Protein AF-0000000078661216 (afdb_homodimer)

Foldseek 3Di:
DCPPPVPPPPPPPPPCPDCPPPPPPPPPPVPPPPPPVPVQDDPRVVVVVVVCCVVPVQVLCCVLFQVVLVHDSLLVLVLQCQLVPPWFFLVRSCVVVVHDSVVSVVSQVVCVVVVQKDFDPPCVCVPRRIMHGDPVSNVSSVVRVVSVVVSVCVVCPPPDPVVVVVVVVVVVVVVVVVVVVVD/DDDDPPDPDPPDPPDCPDCPVPPPPPPPPVPPPPPPVPVQDDPRVVVVVVVCCVVPVQVLCCVLFQVVLVHDSLLVLVLQCCLVPPWFALVRSCVVVVHDSVVSVVSQVVCVVVVQKDFDPPCVCVPRRIMHGDPVSNVSSVVRVVSVVVSVCVVCPPPDPVVVVVVVVVVVVVVVVVVVVVD

Solvent-accessible surface area (backbone atoms only — not comparable to full-atom values): 20836 Å² total; per-residue (Å²): 137,82,79,76,78,75,76,80,79,78,80,75,80,76,75,79,81,71,80,78,69,74,73,64,75,71,70,71,66,71,65,63,75,66,75,74,78,68,74,67,55,68,39,33,36,54,43,50,45,48,51,49,49,33,42,53,50,50,55,60,44,32,65,50,41,18,50,83,67,74,37,48,64,68,52,41,52,50,45,51,49,25,65,73,66,38,58,45,26,60,69,55,51,15,62,51,67,70,44,58,59,68,60,44,52,51,50,50,51,53,35,31,75,71,49,30,35,39,76,36,82,68,66,84,47,72,86,53,60,25,30,23,57,27,76,59,23,46,54,51,44,58,58,43,49,64,33,39,32,53,49,22,45,61,38,50,56,90,60,51,70,69,37,52,52,26,34,51,52,48,42,52,51,32,51,55,40,48,68,52,62,81,99,141,87,82,86,74,87,76,82,81,78,81,77,81,74,78,78,78,72,80,78,69,74,74,66,76,73,70,70,65,73,64,64,73,65,76,76,78,69,74,65,57,69,38,34,37,55,44,51,44,48,51,50,50,33,41,53,50,50,55,60,45,31,65,53,41,17,50,83,68,74,37,49,65,68,53,41,53,52,47,51,48,26,66,73,65,37,60,46,27,60,69,54,51,14,64,52,68,70,44,57,57,69,62,44,51,51,51,50,51,53,35,32,74,71,50,29,34,39,77,34,82,70,66,83,48,71,85,52,58,25,30,22,57,27,75,59,24,46,54,52,43,58,58,43,49,65,34,39,32,54,48,21,46,61,39,48,56,89,60,51,70,70,36,52,53,27,33,52,52,47,41,52,52,31,52,56,40,46,69,52,63,79,101

InterPro domains:
  IPR000835 MarR-type HTH domain [PF12802] (70-128)
  IPR000835 MarR-type HTH domain [PS50995] (43-176)
  IPR000835 MarR-type HTH domain [SM00347] (64-164)
  IPR036388 Winged helix-like DNA-binding domain superfamily [G3DSA:1.10.10.10] (27-178)
  IPR036390 Winged helix DNA-binding domain superfamily [SSF46785] (65-177)

Radius of gyration: 37.1 Å; Cα contacts (8 Å, |Δi|>4): 359; chains: 2; bounding box: 42×232×38 Å

Nearest PDB structures (foldseek):
  7kfq-assembly1_A  TM=8.122E-01  e=1.282E-05  Variovorax paradoxus
  6pcp-assembly2_C  TM=7.509E-01  e=1.282E-05  Bordetella pertussis
  1lnw-assembly7_A  TM=7.142E-01  e=3.204E-05  Pseudomonas aeruginosa
  7dvr-assembly1_A-2  TM=5.811E-01  e=7.863E-06  Streptococcus agalactiae NEM316
  7dvt-assembly1_A  TM=5.805E-01  e=9.444E-06  Streptococcus agalactiae NEM316

Organism: Novosphingobium aromaticivorans (strain ATCC 700278 / DSM 12444 / CCUG 56034 / CIP 105152 / NBRC 16084 / F199) (NCBI:txid279238)

Sequence (366 aa):
MQFDHTAPLAHGRERDRRQAMSSAPQTEQTSVPAALDITIEGEVALLVDLLKLGTFIGTPMREGVADPMGLTATDLRIVLALGGEGELAGHELSDIMGLPPMNVSRAIAALTQRGLVEPGLDRSNRRRKPVRLSAEGQRLFAQTIPAMAHVGADLFKGVPQRDREAFRRVAASVLARIGRWGGMQFDHTAPLAHGRERDRRQAMSSAPQTEQTSVPAALDITIEGEVALLVDLLKLGTFIGTPMREGVADPMGLTATDLRIVLALGGEGELAGHELSDIMGLPPMNVSRAIAALTQRGLVEPGLDRSNRRRKPVRLSAEGQRLFAQTIPAMAHVGADLFKGVPQRDREAFRRVAASVLARIGRWGG

pLDDT: mean 80.2, std 24.7, range [25.42, 98.38]

Secondary structure (DSSP, 8-state):
-----------------------------------------THHHHHHHHHHHHHHTHHHHIIIIIGGGT--HHHHHHHHHHHHH--B-HHHHHHHHT--HHHHHHHHHHHHHTTSEEE-S--S-TTT--EEE-HHHHHHHHHHHHHHHHHHHHHTTT--HHHHHHHHHHHHHHHHHHHHHT-/-----------------------------------------THHHHHHHHHHHHHHTHHHHIIIIIGGGT--HHHHHHHHHHHHH--B-HHHHHHHHT--HHHHHHHHHHHHHTTSEEE-S--S-TTT--EEE-HHHHHHHHHHHHHHHHHHHHHTTT--HHHHHHHHHHHHHHHHHHHHHT-

Structure (mmCIF, N/CA/C/O backbone):
data_AF-000000007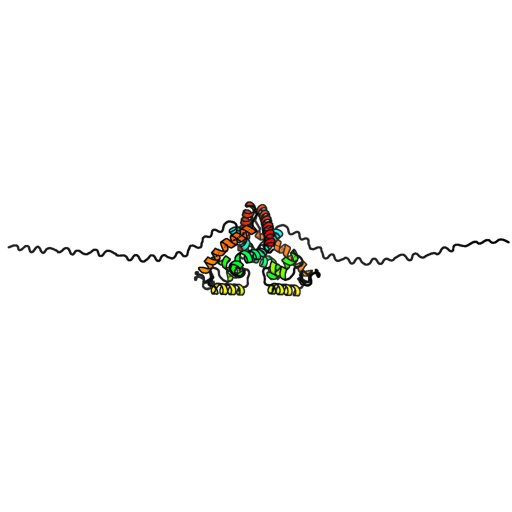8661216-model_v1
#
loop_
_entity.id
_entity.type
_entity.pdbx_description
1 polymer 'Transcriptional regulator, MarR family'
#
loop_
_atom_site.group_PDB
_atom_site.id
_atom_site.type_symbol
_atom_site.label_atom_id
_atom_site.label_alt_id
_atom_site.label_comp_id
_atom_site.label_asym_id
_atom_site.label_entity_id
_atom_site.label_seq_id
_atom_site.pdbx_PDB_ins_code
_atom_site.Cartn_x
_atom_site.Cartn_y
_atom_site.Cartn_z
_atom_site.occupancy
_atom_site.B_iso_or_equiv
_atom_site.auth_seq_id
_atom_site.auth_comp_id
_atom_site.auth_asym_id
_atom_site.auth_atom_id
_atom_site.pdbx_PDB_model_num
ATOM 1 N N . MET A 1 1 ? 8.672 -116.438 -12.656 1 26.45 1 MET A N 1
ATOM 2 C CA . MET A 1 1 ? 8.547 -115.5 -13.766 1 26.45 1 MET A CA 1
ATOM 3 C C . MET A 1 1 ? 8.125 -114.062 -13.273 1 26.45 1 MET A C 1
ATOM 5 O O . MET A 1 1 ? 7.086 -113.938 -12.633 1 26.45 1 MET A O 1
ATOM 9 N N . GLN A 1 2 ? 9.125 -113.25 -12.883 1 28.48 2 GLN A N 1
ATOM 10 C CA . GLN A 1 2 ? 9.414 -112.125 -12.047 1 28.48 2 GLN A CA 1
ATOM 11 C C . GLN A 1 2 ? 8.859 -110.812 -12.672 1 28.48 2 GLN A C 1
ATOM 13 O O . GLN A 1 2 ? 9.445 -110.25 -13.617 1 28.48 2 GLN A O 1
ATOM 18 N N . PHE A 1 3 ? 7.555 -110.875 -13.094 1 28.75 3 PHE A N 1
ATOM 19 C CA . PHE A 1 3 ? 6.961 -109.875 -13.961 1 28.75 3 PHE A CA 1
ATOM 20 C C . PHE A 1 3 ? 7.105 -108.438 -13.344 1 28.75 3 PHE A C 1
ATOM 22 O O . PHE A 1 3 ? 6.594 -108.188 -12.258 1 28.75 3 PHE A O 1
ATOM 29 N N . ASP A 1 4 ? 8.25 -107.75 -13.594 1 27.41 4 ASP A N 1
ATOM 30 C CA . ASP A 1 4 ? 8.859 -106.5 -13.18 1 27.41 4 ASP A CA 1
ATOM 31 C C . ASP A 1 4 ? 8.016 -105.312 -13.648 1 27.41 4 ASP A C 1
ATOM 33 O O . ASP A 1 4 ? 7.953 -105 -14.844 1 27.41 4 ASP A O 1
ATOM 37 N N . HIS A 1 5 ? 6.703 -105.25 -13.305 1 30.94 5 HIS A N 1
ATOM 38 C CA . HIS A 1 5 ? 5.734 -104.25 -13.766 1 30.94 5 HIS A CA 1
ATOM 39 C C . HIS A 1 5 ? 6.223 -102.875 -13.508 1 30.94 5 HIS A C 1
ATOM 41 O O . HIS A 1 5 ? 6.195 -102.375 -12.367 1 30.94 5 HIS A O 1
ATOM 47 N N . THR A 1 6 ? 7.398 -102.375 -14.102 1 29.48 6 THR A N 1
ATOM 48 C CA . THR A 1 6 ? 8.117 -101.125 -13.922 1 29.48 6 THR A CA 1
ATOM 49 C C . THR A 1 6 ? 7.246 -99.938 -14.352 1 29.48 6 THR A C 1
ATOM 51 O O . THR A 1 6 ? 6.934 -99.75 -15.531 1 29.48 6 THR A O 1
ATOM 54 N N . ALA A 1 7 ? 6.066 -99.688 -13.758 1 30.72 7 ALA A N 1
ATOM 55 C CA . ALA A 1 7 ? 5.148 -98.688 -14.305 1 30.72 7 ALA A CA 1
ATOM 56 C C . ALA A 1 7 ? 5.812 -97.312 -14.359 1 30.72 7 ALA A C 1
ATOM 58 O O . ALA A 1 7 ? 6.414 -96.875 -13.383 1 30.72 7 ALA A O 1
ATOM 59 N N . PRO A 1 8 ? 6.176 -96.75 -15.617 1 30.44 8 PRO A N 1
ATOM 60 C CA . PRO A 1 8 ? 6.91 -95.5 -15.867 1 30.44 8 PRO A CA 1
ATOM 61 C C . PRO A 1 8 ? 6.195 -94.25 -15.312 1 30.44 8 PRO A C 1
ATOM 63 O O . PRO A 1 8 ? 4.965 -94.188 -15.328 1 30.44 8 PRO A O 1
ATOM 66 N N . LEU A 1 9 ? 6.57 -93.688 -14.148 1 27.62 9 LEU A N 1
ATOM 67 C CA . LEU A 1 9 ? 6.07 -92.5 -13.43 1 27.62 9 LEU A CA 1
ATOM 68 C C . LEU A 1 9 ? 6.059 -91.312 -14.328 1 27.62 9 LEU A C 1
ATOM 70 O O . LEU A 1 9 ? 7.086 -90.938 -14.914 1 27.62 9 LEU A O 1
ATOM 74 N N . ALA A 1 10 ? 5.043 -91.125 -15.188 1 26.92 10 ALA A N 1
ATOM 75 C CA . ALA A 1 10 ? 4.789 -90 -16.094 1 26.92 10 ALA A CA 1
ATOM 76 C C . ALA A 1 10 ? 4.992 -88.625 -15.383 1 26.92 10 ALA A C 1
ATOM 78 O O . ALA A 1 10 ? 4.426 -88.438 -14.312 1 26.92 10 ALA A O 1
ATOM 79 N N . HIS A 1 11 ? 6.203 -88.062 -15.438 1 31.06 11 HIS A N 1
ATOM 80 C CA . HIS A 1 11 ? 6.691 -86.75 -14.992 1 31.06 11 HIS A CA 1
ATOM 81 C C . HIS A 1 11 ? 5.793 -85.625 -15.492 1 31.06 11 HIS A C 1
ATOM 83 O O . HIS A 1 11 ? 5.586 -85.5 -16.703 1 31.06 11 HIS A O 1
ATOM 89 N N . GLY A 1 12 ? 4.578 -85.438 -14.859 1 25.81 12 GLY A N 1
ATOM 90 C CA . GLY A 1 12 ? 3.613 -84.375 -15.117 1 25.81 12 GLY A CA 1
ATOM 91 C C . GLY A 1 12 ? 4.254 -83 -15.273 1 25.81 12 GLY A C 1
ATOM 92 O O . GLY A 1 12 ? 5.133 -82.625 -14.492 1 25.81 12 GLY A O 1
ATOM 93 N N . ARG A 1 13 ? 4.547 -82.5 -16.531 1 28.88 13 ARG A N 1
ATOM 94 C CA . ARG A 1 13 ? 5.023 -81.188 -17 1 28.88 13 ARG A CA 1
ATOM 95 C C . ARG A 1 13 ? 4.223 -80.062 -16.375 1 28.88 13 ARG A C 1
ATOM 97 O O . ARG A 1 13 ? 3.041 -79.875 -16.688 1 28.88 13 ARG A O 1
ATOM 104 N N . GLU A 1 14 ? 4.258 -79.938 -15.016 1 32.69 14 GLU A N 1
ATOM 105 C CA . GLU A 1 14 ? 3.637 -78.75 -14.406 1 32.69 14 GLU A CA 1
ATOM 106 C C . GLU A 1 14 ? 4.047 -77.438 -15.125 1 32.69 14 GLU A C 1
ATOM 108 O O . GLU A 1 14 ? 5.238 -77.125 -15.219 1 32.69 14 GLU A O 1
ATOM 113 N N . ARG A 1 15 ? 3.354 -77.125 -16.234 1 27.81 15 ARG A N 1
ATOM 114 C CA . ARG A 1 15 ? 3.486 -75.875 -16.969 1 27.81 15 ARG A CA 1
ATOM 115 C C . ARG A 1 15 ? 3.551 -74.688 -16.016 1 27.81 15 ARG A C 1
ATOM 117 O O . ARG A 1 15 ? 2.803 -74.625 -15.039 1 27.81 15 ARG A O 1
ATOM 124 N N . ASP A 1 16 ? 4.711 -73.938 -15.859 1 30.42 16 ASP A N 1
ATOM 125 C CA . ASP A 1 16 ? 5.137 -72.688 -15.258 1 30.42 16 ASP A CA 1
ATOM 126 C C . ASP A 1 16 ? 4.195 -71.562 -15.641 1 30.42 16 ASP A C 1
ATOM 128 O O . ASP A 1 16 ? 4.254 -71.062 -16.766 1 30.42 16 ASP A O 1
ATOM 132 N N . ARG A 1 17 ? 2.85 -71.688 -15.492 1 34.09 17 ARG A N 1
ATOM 133 C CA . ARG A 1 17 ? 2.076 -70.5 -15.773 1 34.09 17 ARG A CA 1
ATOM 134 C C . ARG A 1 17 ? 2.625 -69.25 -15 1 34.09 17 ARG A C 1
ATOM 136 O O . ARG A 1 17 ? 2.398 -69.125 -13.797 1 34.09 17 ARG A O 1
ATOM 143 N N . ARG A 1 18 ? 3.916 -68.938 -15.078 1 32.66 18 ARG A N 1
ATOM 144 C CA . ARG A 1 18 ? 4.488 -67.75 -14.43 1 32.66 18 ARG A CA 1
ATOM 145 C C . ARG A 1 18 ? 3.523 -66.562 -14.484 1 32.66 18 ARG A C 1
ATOM 147 O O . ARG A 1 18 ? 2.656 -66.5 -15.352 1 32.66 18 ARG A O 1
ATOM 154 N N . GLN A 1 19 ? 3.654 -65.562 -13.484 1 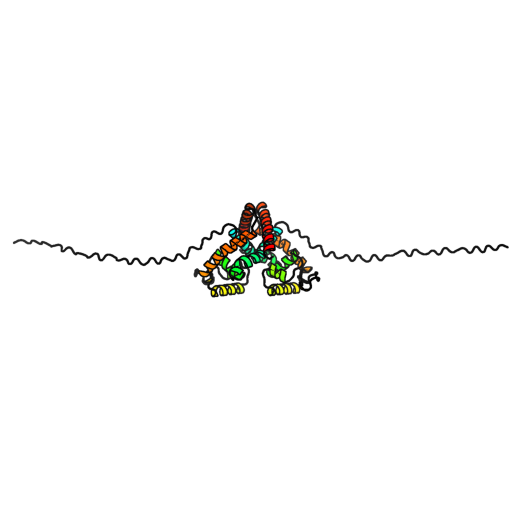33.62 19 GLN A N 1
ATOM 155 C CA . GLN A 1 19 ? 3.176 -64.375 -12.82 1 33.62 19 GLN A CA 1
ATOM 156 C C . GLN A 1 19 ? 2.98 -63.25 -13.828 1 33.62 19 GLN A C 1
ATOM 158 O O . GLN A 1 19 ? 3.949 -62.625 -14.266 1 33.62 19 GLN A O 1
ATOM 163 N N . ALA A 1 20 ? 2.199 -63.375 -14.891 1 41.78 20 ALA A N 1
ATOM 164 C CA . ALA A 1 20 ? 1.897 -62.125 -15.57 1 41.78 20 ALA A CA 1
ATOM 165 C C . ALA A 1 20 ? 1.422 -61.062 -14.57 1 41.78 20 ALA A C 1
ATOM 167 O O . ALA A 1 20 ? 0.275 -61.094 -14.125 1 41.78 20 ALA A O 1
ATOM 168 N N . MET A 1 21 ? 2.229 -60.781 -13.477 1 38.41 21 MET A N 1
ATOM 169 C CA . MET A 1 21 ? 1.913 -59.625 -12.633 1 38.41 21 MET A CA 1
ATOM 170 C C . MET A 1 21 ? 1.49 -58.438 -13.477 1 38.41 21 MET A C 1
ATOM 172 O O . MET A 1 21 ? 2.193 -58.062 -14.414 1 38.41 21 MET A O 1
ATOM 176 N N . SER A 1 22 ? 0.182 -58.312 -13.805 1 41.25 22 SER A N 1
ATOM 177 C CA . SER A 1 22 ? -0.447 -57.094 -14.336 1 41.25 22 SER A CA 1
ATOM 178 C C . SER A 1 22 ? 0.239 -55.844 -13.812 1 41.25 22 SER A C 1
ATOM 180 O O . SER A 1 22 ? 0.359 -55.656 -12.602 1 41.25 22 SER A O 1
ATOM 182 N N . SER A 1 23 ? 1.37 -55.406 -14.438 1 45.53 23 SER A N 1
ATOM 183 C CA . SER A 1 23 ? 1.867 -54.062 -14.148 1 45.53 23 SER A CA 1
ATOM 184 C C . SER A 1 23 ? 0.722 -53.062 -14.023 1 45.53 23 SER A C 1
ATOM 186 O O . SER A 1 23 ? -0.023 -52.844 -14.984 1 45.53 23 SER A O 1
ATOM 188 N N . ALA A 1 24 ? 0.015 -53 -12.914 1 48.22 24 ALA A N 1
ATOM 189 C CA . ALA A 1 24 ? -0.916 -51.906 -12.672 1 48.22 24 ALA A CA 1
ATOM 190 C C . ALA A 1 24 ? -0.425 -50.625 -13.32 1 48.22 24 ALA A C 1
ATOM 192 O O . ALA A 1 24 ? 0.768 -50.312 -13.273 1 48.22 24 ALA A O 1
ATOM 193 N N . PRO A 1 25 ? -1.081 -50.25 -14.43 1 43.28 25 PRO A N 1
ATOM 194 C CA . PRO A 1 25 ? -0.634 -48.938 -14.961 1 43.28 25 PRO A CA 1
ATOM 195 C C . PRO A 1 25 ? -0.256 -47.969 -13.859 1 43.28 25 PRO A C 1
ATOM 197 O O . PRO A 1 25 ? -0.912 -47.906 -12.82 1 43.28 25 PRO A O 1
ATOM 200 N N . GLN A 1 26 ? 1.095 -47.812 -13.562 1 43.16 26 GLN A N 1
ATOM 201 C CA . GLN A 1 26 ? 1.528 -46.688 -12.75 1 43.16 26 GLN A CA 1
ATOM 202 C C . GLN A 1 26 ? 0.66 -45.469 -13.008 1 43.16 26 GLN A C 1
ATOM 204 O O . GLN A 1 26 ? 0.557 -45 -14.141 1 43.16 26 GLN A O 1
ATOM 209 N N . THR A 1 27 ? -0.525 -45.375 -12.453 1 42.75 27 THR A N 1
ATOM 210 C CA . THR A 1 27 ? -1.203 -44.062 -12.477 1 42.75 27 THR A CA 1
ATOM 211 C C . THR A 1 27 ? -0.191 -42.938 -12.547 1 42.75 27 THR A C 1
ATOM 213 O O . THR A 1 27 ? 0.62 -42.75 -11.633 1 42.75 27 THR A O 1
ATOM 216 N N . GLU A 1 28 ? 0.395 -42.656 -13.758 1 38.31 28 GLU A N 1
ATOM 217 C CA . GLU A 1 28 ? 1.084 -41.375 -13.914 1 38.31 28 GLU A CA 1
ATOM 218 C C . GLU A 1 28 ? 0.497 -40.344 -12.984 1 38.31 28 GLU A C 1
ATOM 220 O O . GLU A 1 28 ? -0.648 -39.906 -13.156 1 38.31 28 GLU A O 1
ATOM 225 N N . GLN A 1 29 ? 0.637 -40.531 -11.656 1 39.28 29 GLN A N 1
ATOM 226 C CA . GLN A 1 29 ? 0.345 -39.344 -10.836 1 39.28 29 GLN A CA 1
ATOM 227 C C . GLN A 1 29 ? 0.595 -38.062 -11.625 1 39.28 29 GLN A C 1
ATOM 229 O O . GLN A 1 29 ? 1.726 -37.781 -12.023 1 39.28 29 GLN A O 1
ATOM 234 N N . THR A 1 30 ? -0.206 -37.75 -12.633 1 37.53 30 THR A N 1
ATOM 235 C CA . THR A 1 30 ? -0.128 -36.406 -13.172 1 37.53 30 THR A CA 1
ATOM 236 C C . THR A 1 30 ? 0.482 -35.438 -12.156 1 37.53 30 THR A C 1
ATOM 238 O O . THR A 1 30 ? -0.118 -35.188 -11.109 1 37.53 30 THR A O 1
ATOM 241 N N . SER A 1 31 ? 1.843 -35.656 -11.836 1 37.44 31 SER A N 1
ATOM 242 C CA . SER A 1 31 ? 2.553 -34.625 -11.062 1 37.44 31 SER A CA 1
ATOM 243 C C . SER A 1 31 ? 1.912 -33.25 -11.227 1 37.44 31 SER A C 1
ATOM 245 O O . SER A 1 31 ? 1.745 -32.781 -12.352 1 37.44 31 SER A O 1
ATOM 247 N N . VAL A 1 32 ? 0.807 -33.062 -10.609 1 40.84 32 VAL A N 1
ATOM 248 C CA . VAL A 1 32 ? 0.473 -31.641 -10.586 1 40.84 32 VAL A CA 1
ATOM 249 C C . VAL A 1 32 ? 1.724 -30.812 -10.867 1 40.84 32 VAL A C 1
ATOM 251 O O . VAL A 1 32 ? 2.781 -31.047 -10.281 1 40.84 32 VAL A O 1
ATOM 254 N N . PRO A 1 33 ? 1.943 -30.406 -12.109 1 38.38 33 PRO A N 1
ATOM 255 C CA . PRO A 1 33 ? 3.158 -29.625 -12.305 1 38.38 33 PRO A CA 1
ATOM 256 C C . PRO A 1 33 ? 3.645 -28.969 -11.008 1 38.38 33 PRO A C 1
ATOM 258 O O . PRO A 1 33 ? 2.83 -28.531 -10.188 1 38.38 33 PRO A O 1
ATOM 261 N N . ALA A 1 34 ? 4.676 -29.359 -10.375 1 37.06 34 ALA A N 1
ATOM 262 C CA . ALA A 1 34 ? 5.426 -28.719 -9.297 1 37.06 34 ALA A CA 1
ATOM 263 C C . ALA A 1 34 ? 5.051 -27.25 -9.172 1 37.06 34 ALA A C 1
ATOM 265 O O . ALA A 1 34 ? 4.664 -26.609 -10.156 1 37.06 34 ALA A O 1
ATOM 266 N N . ALA A 1 35 ? 4.461 -26.766 -8.164 1 41.09 35 ALA A N 1
ATOM 267 C CA . ALA A 1 35 ? 4.461 -25.328 -7.879 1 41.09 35 ALA A CA 1
ATOM 268 C C . ALA A 1 35 ? 5.566 -24.609 -8.648 1 41.09 35 ALA A C 1
ATOM 270 O O . ALA A 1 35 ? 6.73 -25.031 -8.609 1 41.09 35 ALA A O 1
ATOM 271 N N . LEU A 1 36 ? 5.41 -24.281 -9.922 1 42.34 36 LEU A N 1
ATOM 272 C CA . LEU A 1 36 ? 6.418 -23.531 -10.664 1 42.34 36 LEU A CA 1
ATOM 273 C C . LEU A 1 36 ? 7.355 -22.797 -9.711 1 42.34 36 LEU A C 1
ATOM 275 O O . LEU A 1 36 ? 6.902 -22 -8.883 1 42.34 36 LEU A O 1
ATOM 279 N N . ASP A 1 37 ? 8.18 -23.453 -8.922 1 47.28 37 ASP A N 1
ATOM 280 C CA . ASP A 1 37 ? 9.305 -22.828 -8.219 1 47.28 37 ASP A CA 1
ATOM 281 C C . ASP A 1 37 ? 9.758 -21.562 -8.938 1 47.28 37 ASP A C 1
ATOM 283 O O . ASP A 1 37 ? 10.758 -21.562 -9.656 1 47.28 37 ASP A O 1
ATOM 287 N N . ILE A 1 38 ? 8.781 -20.766 -9.445 1 50.56 38 ILE A N 1
ATOM 288 C CA . ILE A 1 38 ? 9.141 -19.516 -10.094 1 50.56 38 ILE A CA 1
ATOM 289 C C . ILE A 1 38 ? 10.086 -18.719 -9.195 1 50.56 38 ILE A C 1
ATOM 291 O O . ILE A 1 38 ? 9.703 -18.328 -8.094 1 50.56 38 ILE A O 1
ATOM 295 N N . THR A 1 39 ? 11.336 -19.156 -9.188 1 57.78 39 THR A N 1
ATOM 296 C CA . THR A 1 39 ? 12.328 -18.297 -8.555 1 57.78 39 THR A CA 1
ATOM 297 C C . THR A 1 39 ? 12.148 -16.844 -9 1 57.78 39 THR A C 1
ATOM 299 O O . THR A 1 39 ? 12.32 -16.531 -10.18 1 57.78 39 THR A O 1
ATOM 302 N N . ILE A 1 40 ? 11.461 -16.094 -8.242 1 65.88 40 ILE A N 1
ATOM 303 C CA . ILE A 1 40 ? 11.25 -14.672 -8.484 1 65.88 40 ILE A CA 1
ATOM 304 C C . ILE A 1 40 ? 12.555 -13.906 -8.242 1 65.88 40 ILE A C 1
ATOM 306 O O . ILE A 1 40 ? 13.047 -13.859 -7.117 1 65.88 40 ILE A O 1
ATOM 310 N N . GLU A 1 41 ? 13.258 -13.695 -9.359 1 75 41 GLU A N 1
ATOM 311 C CA . GLU A 1 41 ? 14.508 -12.938 -9.242 1 75 41 GLU A CA 1
ATOM 312 C C . GLU A 1 41 ? 14.43 -11.625 -10.023 1 75 41 GLU A C 1
ATOM 314 O O . GLU A 1 41 ? 13.453 -11.375 -10.727 1 75 41 GLU A O 1
ATOM 319 N N . GLY A 1 42 ? 15.297 -10.773 -9.766 1 86.31 42 GLY A N 1
ATOM 320 C CA . GLY A 1 42 ? 15.438 -9.547 -10.539 1 86.31 42 GLY A CA 1
ATOM 321 C C . GLY A 1 42 ? 14.352 -8.531 -10.234 1 86.31 42 GLY A C 1
ATOM 322 O O . GLY A 1 42 ? 14.078 -8.234 -9.07 1 86.31 42 GLY A O 1
ATOM 323 N N . GLU A 1 43 ? 13.805 -8.023 -11.188 1 90.56 43 GLU A N 1
ATOM 324 C CA . GLU A 1 43 ? 12.844 -6.93 -11.109 1 90.56 43 GLU A CA 1
ATOM 325 C C . GLU A 1 43 ? 11.547 -7.379 -10.43 1 90.56 43 GLU A C 1
ATOM 327 O O . GLU A 1 43 ? 10.906 -6.602 -9.719 1 90.56 43 GLU A O 1
ATOM 332 N N . VAL A 1 44 ? 11.273 -8.672 -10.656 1 94 44 VAL A N 1
ATOM 333 C CA . VAL A 1 44 ? 10.039 -9.18 -10.062 1 94 44 VAL A CA 1
ATOM 334 C C . VAL A 1 44 ? 10.188 -9.25 -8.539 1 94 44 VAL A C 1
ATOM 336 O O . VAL A 1 44 ? 9.266 -8.891 -7.805 1 94 44 VAL A O 1
ATOM 339 N N . ALA A 1 45 ? 11.391 -9.711 -8.094 1 94.69 45 ALA A N 1
ATOM 340 C CA . ALA A 1 45 ? 11.625 -9.789 -6.652 1 94.69 45 ALA A CA 1
ATOM 341 C C . ALA A 1 45 ? 11.523 -8.414 -6 1 94.69 45 ALA A C 1
ATOM 343 O O . ALA A 1 45 ? 10.977 -8.281 -4.906 1 94.69 45 ALA A O 1
ATOM 344 N N . LEU A 1 46 ? 12.07 -7.383 -6.648 1 96.69 46 LEU A N 1
ATOM 345 C CA . LEU A 1 46 ? 12 -6.016 -6.148 1 96.69 46 LEU A CA 1
ATOM 346 C C . LEU A 1 46 ? 10.555 -5.543 -6.043 1 96.69 46 LEU A C 1
ATOM 348 O O . LEU A 1 46 ? 10.172 -4.934 -5.043 1 96.69 46 LEU A O 1
ATOM 352 N N . LEU A 1 47 ? 9.781 -5.84 -7.051 1 97 47 LEU A N 1
ATOM 353 C CA . LEU A 1 47 ? 8.383 -5.418 -7.086 1 97 47 LEU A CA 1
ATOM 354 C C . LEU A 1 47 ? 7.57 -6.156 -6.027 1 97 47 LEU A C 1
ATOM 356 O O . LEU A 1 47 ? 6.707 -5.559 -5.375 1 97 47 LEU A O 1
ATOM 360 N N . VAL A 1 48 ? 7.852 -7.438 -5.809 1 94.56 48 VAL A N 1
ATOM 361 C CA . VAL A 1 48 ? 7.172 -8.219 -4.781 1 94.56 48 VAL A CA 1
ATOM 362 C C . VAL A 1 48 ? 7.469 -7.641 -3.402 1 94.56 48 VAL A C 1
ATOM 364 O O . VAL A 1 48 ? 6.566 -7.496 -2.576 1 94.56 48 VAL A O 1
ATOM 367 N N . ASP A 1 49 ? 8.742 -7.285 -3.156 1 95.69 49 ASP A N 1
ATOM 368 C CA . ASP A 1 49 ? 9.102 -6.652 -1.89 1 95.69 49 ASP A CA 1
ATOM 369 C C . ASP A 1 49 ? 8.32 -5.355 -1.683 1 95.69 49 ASP A C 1
ATOM 371 O O . ASP A 1 49 ? 7.797 -5.105 -0.593 1 95.69 49 ASP A O 1
ATOM 375 N N . LEU A 1 50 ? 8.227 -4.566 -2.709 1 97.25 50 LEU A N 1
ATOM 376 C CA . LEU A 1 50 ? 7.508 -3.299 -2.648 1 97.25 50 LEU A CA 1
ATOM 377 C C . LEU A 1 50 ? 6.031 -3.529 -2.357 1 97.25 50 LEU A C 1
ATOM 379 O O . LEU A 1 50 ? 5.449 -2.859 -1.498 1 97.25 50 LEU A O 1
ATOM 383 N N . LEU A 1 51 ? 5.418 -4.484 -3.016 1 95.12 51 LEU A N 1
ATOM 384 C CA . LEU A 1 51 ? 4.004 -4.797 -2.822 1 95.12 51 LEU A CA 1
ATOM 385 C C . LEU A 1 51 ? 3.744 -5.277 -1.398 1 95.12 51 LEU A C 1
ATOM 387 O O . LEU A 1 51 ? 2.76 -4.879 -0.773 1 95.12 51 LEU A O 1
ATOM 391 N N . LYS A 1 52 ? 4.629 -6.168 -0.906 1 93.56 52 LYS A N 1
ATOM 392 C CA . LYS A 1 52 ? 4.484 -6.652 0.463 1 93.56 52 LYS A CA 1
ATOM 393 C C . LYS A 1 52 ? 4.594 -5.508 1.467 1 93.56 52 LYS A C 1
ATOM 395 O O . LYS A 1 52 ? 3.797 -5.418 2.402 1 93.56 52 LYS A O 1
ATOM 400 N N . LEU A 1 53 ? 5.586 -4.637 1.252 1 95.81 53 LEU A N 1
ATOM 401 C CA . LEU A 1 53 ? 5.734 -3.479 2.125 1 95.81 53 LEU A CA 1
ATOM 402 C C . LEU A 1 53 ? 4.473 -2.627 2.121 1 95.81 53 LEU A C 1
ATOM 404 O O . LEU A 1 53 ? 3.951 -2.271 3.184 1 95.81 53 LEU A O 1
ATOM 408 N N . GLY A 1 54 ? 3.971 -2.336 0.91 1 94.31 54 GLY A N 1
ATOM 409 C CA . GLY A 1 54 ? 2.766 -1.532 0.773 1 94.31 54 GLY A CA 1
ATOM 410 C C . GLY A 1 54 ? 1.549 -2.168 1.418 1 94.31 54 GLY A C 1
ATOM 411 O O . GLY A 1 54 ? 0.725 -1.476 2.018 1 94.31 54 GLY A O 1
ATOM 412 N N . THR A 1 55 ? 1.455 -3.455 1.317 1 90.81 55 THR A N 1
ATOM 413 C CA . THR A 1 55 ? 0.322 -4.211 1.841 1 90.81 55 THR A CA 1
ATOM 414 C C . THR A 1 55 ? 0.38 -4.285 3.363 1 90.81 55 THR A C 1
ATOM 416 O O . THR A 1 55 ? -0.591 -3.949 4.043 1 90.81 55 THR A O 1
ATOM 419 N N . PHE A 1 56 ? 1.512 -4.566 3.918 1 91.81 56 PHE A N 1
ATOM 420 C CA . PHE A 1 56 ? 1.587 -4.941 5.324 1 91.81 56 PHE A CA 1
ATOM 421 C C . PHE A 1 56 ? 1.827 -3.719 6.199 1 91.81 56 PHE A C 1
ATOM 423 O O . PHE A 1 56 ? 1.641 -3.773 7.418 1 91.81 56 PHE A O 1
ATOM 430 N N . ILE A 1 57 ? 2.225 -2.574 5.609 1 94.81 57 ILE A N 1
ATOM 431 C CA . ILE A 1 57 ? 2.422 -1.356 6.387 1 94.81 57 ILE A CA 1
ATOM 432 C C . ILE A 1 57 ? 1.091 -0.908 6.988 1 94.81 57 ILE A C 1
ATOM 434 O O . ILE A 1 57 ? 1.064 -0.131 7.945 1 94.81 57 ILE A O 1
ATOM 438 N N . GLY A 1 58 ? -0.029 -1.408 6.465 1 92.56 58 GLY A N 1
ATOM 439 C CA . GLY A 1 58 ? -1.357 -1.015 6.906 1 92.56 58 GLY A CA 1
ATOM 440 C C . GLY A 1 58 ? -1.601 -1.284 8.383 1 92.56 58 GLY A C 1
ATOM 441 O O . GLY A 1 58 ? -2.174 -0.45 9.078 1 92.56 58 GLY A O 1
ATOM 442 N N . THR A 1 59 ? -1.112 -2.402 8.859 1 91.62 59 THR A N 1
ATOM 443 C CA . THR A 1 59 ? -1.395 -2.82 10.227 1 91.62 59 THR A CA 1
ATOM 444 C C . THR A 1 59 ? -0.664 -1.928 11.227 1 91.62 59 THR A C 1
ATOM 446 O O . THR A 1 59 ? -1.287 -1.338 12.117 1 91.62 59 THR A O 1
ATOM 449 N N . PRO A 1 60 ? 0.693 -1.755 11.102 1 94.81 60 PRO A N 1
ATOM 450 C CA . PRO A 1 60 ? 1.348 -0.854 12.055 1 94.81 60 PRO A CA 1
ATOM 451 C C . PRO A 1 60 ? 0.805 0.571 11.984 1 94.81 60 PRO A C 1
ATOM 453 O O . PRO A 1 60 ? 0.767 1.27 13 1 94.81 60 PRO A O 1
ATOM 456 N N . MET A 1 61 ? 0.357 1.014 10.812 1 95.62 61 MET A N 1
ATOM 457 C CA . MET A 1 61 ? -0.188 2.363 10.695 1 95.62 61 MET A CA 1
ATOM 458 C C . MET A 1 61 ? -1.547 2.461 11.383 1 95.62 61 MET A C 1
ATOM 460 O O . MET A 1 61 ? -1.852 3.465 12.031 1 95.62 61 MET A O 1
ATOM 464 N N . ARG A 1 62 ? -2.344 1.498 11.195 1 93.94 62 ARG A N 1
ATOM 465 C CA . ARG A 1 62 ? -3.646 1.474 11.852 1 93.94 62 ARG A CA 1
ATOM 466 C C . ARG A 1 62 ? -3.49 1.434 13.375 1 93.94 62 ARG A C 1
ATOM 468 O O . ARG A 1 62 ? -4.047 2.273 14.078 1 93.94 62 ARG A O 1
ATOM 475 N N . GLU A 1 63 ? -2.713 0.54 13.875 1 93.88 63 GLU A N 1
ATOM 476 C CA . GLU A 1 63 ? -2.582 0.306 15.312 1 93.88 63 GLU A CA 1
ATOM 477 C C . GLU A 1 63 ? -1.755 1.403 15.977 1 93.88 63 GLU A C 1
ATOM 479 O O . GLU A 1 63 ? -2.068 1.837 17.094 1 93.88 63 GLU A O 1
ATOM 484 N N . GLY A 1 64 ? -0.716 1.848 15.281 1 96.25 64 GLY A N 1
ATOM 485 C CA . GLY A 1 64 ? 0.235 2.756 15.898 1 96.25 64 GLY A CA 1
ATOM 486 C C . GLY A 1 64 ? -0.118 4.219 15.703 1 96.25 64 GLY A C 1
ATOM 487 O O . GLY A 1 64 ? 0.374 5.086 16.422 1 96.25 64 GLY A O 1
ATOM 488 N N . VAL A 1 65 ? -0.996 4.508 14.711 1 97.12 65 VAL A N 1
ATOM 489 C CA . VAL A 1 65 ? -1.25 5.91 14.406 1 97.12 65 VAL A CA 1
ATOM 490 C C . VAL A 1 65 ? -2.756 6.172 14.383 1 97.12 65 VAL A C 1
ATOM 492 O O . VAL A 1 65 ? -3.258 7.016 15.125 1 97.12 65 VAL A O 1
ATOM 495 N N . ALA A 1 66 ? -3.498 5.422 13.656 1 96.75 66 ALA A N 1
ATOM 496 C CA . ALA A 1 66 ? -4.918 5.695 13.453 1 96.75 66 ALA A CA 1
ATOM 497 C C . ALA A 1 66 ? -5.719 5.418 14.727 1 96.75 66 ALA A C 1
ATOM 499 O O . ALA A 1 66 ? -6.461 6.281 15.203 1 96.75 66 ALA A O 1
ATOM 500 N N . ASP A 1 67 ? -5.504 4.266 15.289 1 95.94 67 ASP A N 1
ATOM 501 C CA . ASP A 1 67 ? -6.312 3.814 16.422 1 95.94 67 ASP A CA 1
ATOM 502 C C . ASP A 1 67 ? -6.172 4.762 17.609 1 95.94 67 ASP A C 1
ATOM 504 O O . ASP A 1 67 ? -7.176 5.215 18.172 1 95.94 67 ASP A O 1
ATOM 508 N N . PRO A 1 68 ? -4.98 5.125 17.969 1 96.12 68 PRO A N 1
ATOM 509 C CA . PRO A 1 68 ? -4.848 6.023 19.125 1 96.12 68 PRO A CA 1
ATOM 510 C C . PRO A 1 68 ? -5.531 7.371 18.891 1 96.12 68 PRO A C 1
ATOM 512 O O . PRO A 1 68 ? -5.848 8.07 19.859 1 96.12 68 PRO A O 1
ATOM 515 N N . MET A 1 69 ? -5.805 7.738 17.641 1 95.62 69 MET A N 1
ATOM 516 C CA . MET A 1 69 ? -6.367 9.047 17.312 1 95.62 69 MET A CA 1
ATOM 517 C C . MET A 1 69 ? -7.852 8.93 16.984 1 95.62 69 MET A C 1
ATOM 519 O O . MET A 1 69 ? -8.484 9.914 16.594 1 95.62 69 MET A O 1
ATOM 523 N N . GLY A 1 70 ? -8.344 7.754 17.016 1 95 70 GLY A N 1
ATOM 524 C CA . GLY A 1 70 ? -9.758 7.539 16.719 1 95 70 GLY A CA 1
ATOM 525 C C . GLY A 1 70 ? -10.086 7.703 15.25 1 95 70 GLY A C 1
ATOM 526 O O . GLY A 1 70 ? -11.188 8.133 14.898 1 95 70 GLY A O 1
ATOM 527 N N . LEU A 1 71 ? -9.18 7.457 14.406 1 96.12 71 LEU A N 1
ATOM 528 C CA . LEU A 1 71 ? -9.367 7.555 12.961 1 96.12 71 LEU A CA 1
ATOM 529 C C . LEU A 1 71 ? -9.516 6.168 12.336 1 96.12 71 LEU A C 1
ATOM 531 O O . LEU A 1 71 ? -8.883 5.211 12.789 1 96.12 71 LEU A O 1
ATOM 535 N N . THR A 1 72 ? -10.289 6.09 11.328 1 93 72 THR A N 1
ATOM 536 C CA . THR A 1 72 ? -10.203 4.922 10.461 1 93 72 THR A CA 1
ATOM 537 C C . THR A 1 72 ? -8.938 4.969 9.609 1 93 72 THR A C 1
ATOM 539 O O . THR A 1 72 ? -8.297 6.02 9.5 1 93 72 THR A O 1
ATOM 542 N N . ALA A 1 73 ? -8.609 3.85 9 1 91.94 73 ALA A N 1
ATOM 543 C CA . ALA A 1 73 ? -7.465 3.812 8.094 1 91.94 73 ALA A CA 1
ATOM 544 C C . ALA A 1 73 ? -7.652 4.793 6.938 1 91.94 73 ALA A C 1
ATOM 546 O O . ALA A 1 73 ? -6.707 5.48 6.543 1 91.94 73 ALA A O 1
ATOM 547 N N . THR A 1 74 ? -8.859 4.855 6.387 1 92.75 74 THR A N 1
ATOM 548 C CA . THR A 1 74 ? -9.148 5.773 5.289 1 92.75 74 THR A CA 1
ATOM 549 C C . THR A 1 74 ? -9.039 7.223 5.75 1 92.75 74 THR A C 1
ATOM 551 O O . THR A 1 74 ? -8.438 8.055 5.062 1 92.75 74 THR A O 1
ATOM 554 N N . ASP A 1 75 ? -9.531 7.516 6.934 1 95.5 75 ASP A N 1
ATOM 555 C CA . ASP A 1 75 ? -9.43 8.867 7.48 1 95.5 75 ASP A CA 1
ATOM 556 C C . ASP A 1 75 ? -7.969 9.281 7.645 1 95.5 75 ASP A C 1
ATOM 558 O O . ASP A 1 75 ? -7.602 10.406 7.301 1 95.5 75 ASP A O 1
ATOM 562 N N . LEU A 1 76 ? -7.219 8.398 8.148 1 96.62 76 LEU A N 1
ATOM 563 C CA . LEU A 1 76 ? -5.805 8.688 8.352 1 96.62 76 LEU A CA 1
ATOM 564 C C . LEU A 1 76 ? -5.121 9.008 7.031 1 96.62 76 LEU A C 1
ATOM 566 O O . LEU A 1 76 ? -4.348 9.961 6.938 1 96.62 76 LEU A O 1
ATOM 570 N N . ARG A 1 77 ? -5.379 8.211 6.023 1 95.38 77 ARG A N 1
ATOM 571 C CA . ARG A 1 77 ? -4.773 8.43 4.715 1 95.38 77 ARG A CA 1
ATOM 572 C C . ARG A 1 77 ? -5.156 9.805 4.164 1 95.38 77 ARG A C 1
ATOM 574 O O . ARG A 1 77 ? -4.324 10.5 3.576 1 95.38 77 ARG A O 1
ATOM 581 N N . ILE A 1 78 ? -6.398 10.219 4.336 1 96.56 78 ILE A N 1
ATOM 582 C CA . ILE A 1 78 ? -6.855 11.516 3.857 1 96.56 78 ILE A CA 1
ATOM 583 C C . ILE A 1 78 ? -6.156 12.625 4.637 1 96.56 78 ILE A C 1
ATOM 585 O O . ILE A 1 78 ? -5.68 13.602 4.051 1 96.56 78 ILE A O 1
ATOM 589 N N . VAL A 1 79 ? -6.062 12.484 5.934 1 97.19 79 VAL A N 1
ATOM 590 C CA . VAL A 1 79 ? -5.414 13.477 6.789 1 97.19 79 VAL A CA 1
ATOM 591 C C . VAL A 1 79 ? -3.947 13.617 6.395 1 97.19 79 VAL A C 1
ATOM 593 O O . VAL A 1 79 ? -3.438 14.734 6.266 1 97.19 79 VAL A O 1
ATOM 596 N N . LEU A 1 80 ? -3.297 12.508 6.145 1 96.31 80 LEU A N 1
ATOM 597 C CA . LEU A 1 80 ? -1.886 12.539 5.773 1 96.31 80 LEU A CA 1
ATOM 598 C C . LEU A 1 80 ? -1.703 13.148 4.387 1 96.31 80 LEU A C 1
ATOM 600 O O . LEU A 1 80 ? -0.768 13.922 4.164 1 96.31 80 LEU A O 1
ATOM 604 N N . ALA A 1 81 ? -2.562 12.789 3.494 1 94.94 81 ALA A N 1
ATOM 605 C CA . ALA A 1 81 ? -2.477 13.336 2.143 1 94.94 81 ALA A CA 1
ATOM 606 C C . ALA A 1 81 ? -2.67 14.852 2.146 1 94.94 81 ALA A C 1
ATOM 608 O O . ALA A 1 81 ? -1.883 15.586 1.544 1 94.94 81 ALA A O 1
ATOM 609 N N . LEU A 1 82 ? -3.641 15.344 2.83 1 95.88 82 LEU A N 1
ATOM 610 C CA . LEU A 1 82 ? -3.934 16.781 2.885 1 95.88 82 LEU A CA 1
ATOM 611 C C . LEU A 1 82 ? -2.873 17.516 3.689 1 95.88 82 LEU A C 1
ATOM 613 O O . LEU A 1 82 ? -2.531 18.656 3.369 1 95.88 82 LEU A O 1
ATOM 617 N N . GLY A 1 83 ? -2.426 16.875 4.766 1 94.56 83 GLY A N 1
ATOM 618 C CA . GLY A 1 83 ? -1.367 17.484 5.559 1 94.56 83 GLY A CA 1
ATOM 619 C C . GLY A 1 83 ? -0.073 17.672 4.789 1 94.56 83 GLY A C 1
ATOM 620 O O . GLY A 1 83 ? 0.625 18.672 4.965 1 94.56 83 GLY A O 1
ATOM 621 N N . GLY A 1 84 ? 0.237 16.719 3.961 1 90.12 84 GLY A N 1
ATOM 622 C CA . GLY A 1 84 ? 1.467 16.75 3.186 1 90.12 84 GLY A CA 1
ATOM 623 C C . GLY A 1 84 ? 1.344 17.562 1.91 1 90.12 84 GLY A C 1
ATOM 624 O O . GLY A 1 84 ? 2.295 18.234 1.5 1 90.12 84 GLY A O 1
ATOM 625 N N . GLU A 1 85 ? 0.201 17.531 1.288 1 89 85 GLU A N 1
ATOM 626 C CA . GLU A 1 85 ? 0.047 18.094 -0.048 1 89 85 GLU A CA 1
ATOM 627 C C . GLU A 1 85 ? -0.726 19.406 -0.004 1 89 85 GLU A C 1
ATOM 629 O O . GLU A 1 85 ? -0.751 20.156 -0.986 1 89 85 GLU A O 1
ATOM 634 N N . GLY A 1 86 ? -1.303 19.703 1.104 1 91.69 86 GLY A N 1
ATOM 635 C CA . GLY A 1 86 ? -2.154 20.875 1.197 1 91.69 86 GLY A CA 1
ATOM 636 C C . GLY A 1 86 ? -3.58 20.609 0.751 1 91.69 86 GLY A C 1
ATOM 637 O O . GLY A 1 86 ? -4.238 19.703 1.26 1 91.69 86 GLY A O 1
ATOM 638 N N . GLU A 1 87 ? -4.051 21.312 -0.196 1 93.62 87 GLU A N 1
ATOM 639 C CA . GLU A 1 87 ? -5.43 21.125 -0.646 1 93.62 87 GLU A CA 1
ATOM 640 C C . GLU A 1 87 ? -5.496 20.172 -1.833 1 93.62 87 GLU A C 1
ATOM 642 O O . GLU A 1 87 ? -4.629 20.203 -2.711 1 93.62 87 GLU A O 1
ATOM 647 N N . LEU A 1 88 ? -6.422 19.281 -1.858 1 94.5 88 LEU A N 1
ATOM 648 C CA . LEU A 1 88 ? -6.652 18.297 -2.908 1 94.5 88 LEU A CA 1
ATOM 649 C C . LEU A 1 88 ? -8.133 18.188 -3.248 1 94.5 88 LEU A C 1
ATOM 651 O O . LEU A 1 88 ? -8.984 18.281 -2.361 1 94.5 88 LEU A O 1
ATOM 655 N N . ALA A 1 89 ? -8.367 17.953 -4.523 1 94.62 89 ALA A N 1
ATOM 656 C CA . ALA A 1 89 ? -9.734 17.672 -4.949 1 94.62 89 ALA A CA 1
ATOM 657 C C . ALA A 1 89 ? -10.102 16.203 -4.684 1 94.62 89 ALA A C 1
ATOM 659 O O . ALA A 1 89 ? -9.219 15.359 -4.508 1 94.62 89 ALA A O 1
ATOM 660 N N . GLY A 1 90 ? -11.43 16.047 -4.621 1 93.62 90 GLY A N 1
ATOM 661 C CA . GLY A 1 90 ? -11.922 14.695 -4.395 1 93.62 90 GLY A CA 1
ATOM 662 C C . GLY A 1 90 ? -11.367 13.68 -5.375 1 93.62 90 GLY A C 1
ATOM 663 O O . GLY A 1 90 ? -10.977 12.586 -4.98 1 93.62 90 GLY A O 1
ATOM 664 N N . HIS A 1 91 ? -11.242 14.047 -6.652 1 92.12 91 HIS A N 1
ATOM 665 C CA . HIS A 1 91 ? -10.758 13.109 -7.668 1 92.12 91 HIS A CA 1
ATOM 666 C C . HIS A 1 91 ? -9.273 12.82 -7.484 1 92.12 91 HIS A C 1
ATOM 668 O O . HIS A 1 91 ? -8.82 11.703 -7.734 1 92.12 91 HIS A O 1
ATOM 674 N N . GLU A 1 92 ? -8.516 13.789 -7.023 1 91.5 92 GLU A N 1
ATOM 675 C CA . GLU A 1 92 ? -7.102 13.586 -6.727 1 91.5 92 GLU A CA 1
ATOM 676 C C . GLU A 1 92 ? -6.91 12.633 -5.555 1 91.5 92 GLU A C 1
ATOM 678 O O . GLU A 1 92 ? -6.039 11.766 -5.59 1 91.5 92 GLU A O 1
ATOM 683 N N . LEU A 1 93 ? -7.738 12.828 -4.551 1 93.81 93 LEU A N 1
ATOM 684 C CA . LEU A 1 93 ? -7.699 11.922 -3.408 1 93.81 93 LEU A CA 1
ATOM 685 C C . LEU A 1 93 ? -8.078 10.508 -3.82 1 93.81 93 LEU A C 1
ATOM 687 O O . LEU A 1 93 ? -7.469 9.539 -3.365 1 93.81 93 LEU A O 1
ATOM 691 N N . SER A 1 94 ? -9.086 10.391 -4.68 1 92.56 94 SER A N 1
ATOM 692 C CA . SER A 1 94 ? -9.477 9.086 -5.207 1 92.56 94 SER A CA 1
ATOM 693 C C . SER A 1 94 ? -8.328 8.414 -5.941 1 92.56 94 SER A C 1
ATOM 695 O O . SER A 1 94 ? -8.047 7.234 -5.723 1 92.56 94 SER A O 1
ATOM 697 N N . ASP A 1 95 ? -7.617 9.164 -6.746 1 85.81 95 ASP A N 1
ATOM 698 C CA . ASP A 1 95 ? -6.488 8.648 -7.516 1 85.81 95 ASP A CA 1
ATOM 699 C C . ASP A 1 95 ? -5.348 8.211 -6.598 1 85.81 95 ASP A C 1
ATOM 701 O O . ASP A 1 95 ? -4.801 7.121 -6.758 1 85.81 95 ASP A O 1
ATOM 705 N N . ILE A 1 96 ? -5.055 9.008 -5.594 1 85.94 96 ILE A N 1
ATOM 706 C CA . ILE A 1 96 ? -3.967 8.75 -4.656 1 85.94 96 ILE A CA 1
ATOM 707 C C . ILE A 1 96 ? -4.281 7.508 -3.824 1 85.94 96 ILE A C 1
ATOM 709 O O . ILE A 1 96 ? -3.408 6.668 -3.6 1 85.94 96 ILE A O 1
ATOM 713 N N . MET A 1 97 ? -5.48 7.34 -3.439 1 86.62 97 MET A N 1
ATOM 714 C CA . MET A 1 97 ? -5.863 6.277 -2.508 1 86.62 97 MET A CA 1
ATOM 715 C C . MET A 1 97 ? -6.227 5.004 -3.258 1 86.62 97 MET A C 1
ATOM 717 O O . MET A 1 97 ? -6.297 3.926 -2.662 1 86.62 97 MET A O 1
ATOM 721 N N . GLY A 1 98 ? -6.531 5.156 -4.531 1 82.81 98 GLY A N 1
ATOM 722 C CA . GLY A 1 98 ? -7.023 4.012 -5.285 1 82.81 98 GLY A CA 1
ATOM 723 C C . GLY A 1 98 ? -8.406 3.562 -4.848 1 82.81 98 GLY A C 1
ATOM 724 O O . GLY A 1 98 ? -8.688 2.363 -4.797 1 82.81 98 GLY A O 1
ATOM 725 N N . LEU A 1 99 ? -9.211 4.465 -4.461 1 85.5 99 LEU A N 1
ATOM 726 C CA . LEU A 1 99 ? -10.57 4.176 -4.012 1 85.5 99 LEU A CA 1
ATOM 727 C C . LEU A 1 99 ? -11.594 4.812 -4.945 1 85.5 99 LEU A C 1
ATOM 729 O O . LEU A 1 99 ? -11.344 5.867 -5.531 1 85.5 99 LEU A O 1
ATOM 733 N N . PRO A 1 100 ? -12.75 4.195 -5.008 1 87.56 100 PRO A N 1
ATOM 734 C CA . PRO A 1 100 ? -13.828 4.82 -5.781 1 87.56 100 PRO A CA 1
ATOM 735 C C . PRO A 1 100 ? -14.234 6.188 -5.238 1 87.56 100 PRO A C 1
ATOM 737 O O . PRO A 1 100 ? -14.242 6.391 -4.02 1 87.56 100 PRO A O 1
ATOM 740 N N . PRO A 1 101 ? -14.586 7.117 -6.156 1 92.94 101 PRO A N 1
ATOM 741 C CA . PRO A 1 101 ? -14.961 8.477 -5.758 1 92.94 101 PRO A CA 1
ATOM 742 C C . PRO A 1 101 ? -16.047 8.5 -4.68 1 92.94 101 PRO A C 1
ATOM 744 O O . PRO A 1 101 ? -16.016 9.352 -3.791 1 92.94 101 PRO A O 1
ATOM 747 N N . MET A 1 102 ? -16.938 7.621 -4.723 1 94 102 MET A N 1
ATOM 748 C CA . MET A 1 102 ? -18.016 7.598 -3.746 1 94 102 MET A CA 1
ATOM 749 C C . MET A 1 102 ? -17.484 7.367 -2.34 1 94 102 MET A C 1
ATOM 751 O O . MET A 1 102 ? -17.953 7.98 -1.381 1 94 102 MET A O 1
ATOM 755 N N . ASN A 1 103 ? -16.469 6.457 -2.141 1 92.25 103 ASN A N 1
ATOM 756 C CA . ASN A 1 103 ? -15.859 6.176 -0.846 1 92.25 103 ASN A CA 1
ATOM 757 C C . ASN A 1 103 ? -15.094 7.387 -0.315 1 92.25 103 ASN A C 1
ATOM 759 O O . ASN A 1 103 ? -15.164 7.703 0.874 1 92.25 103 ASN A O 1
ATOM 763 N N . VAL A 1 104 ? -14.391 8.039 -1.212 1 95 104 VAL A N 1
ATOM 764 C CA . VAL A 1 104 ? -13.609 9.211 -0.847 1 95 104 VAL A CA 1
ATOM 765 C C . VAL A 1 104 ? -14.539 10.352 -0.438 1 95 104 VAL A C 1
ATOM 767 O O . VAL A 1 104 ? -14.297 11.031 0.565 1 95 104 VAL A O 1
ATOM 770 N N . SER A 1 105 ? -15.594 10.555 -1.196 1 96.12 105 SER A N 1
ATOM 771 C CA . SER A 1 105 ? -16.562 11.602 -0.878 1 96.12 105 SER A CA 1
ATOM 772 C C . SER A 1 105 ? -17.172 11.391 0.502 1 96.12 105 SER A C 1
ATOM 774 O O . SER A 1 105 ? -17.328 12.336 1.272 1 96.12 105 SER A O 1
ATOM 776 N N . ARG A 1 106 ? -17.5 10.195 0.778 1 96.56 106 ARG A N 1
ATOM 777 C CA . ARG A 1 106 ? -18.062 9.867 2.082 1 96.56 106 ARG A CA 1
ATOM 778 C C . ARG A 1 106 ? -17.062 10.141 3.199 1 96.56 106 ARG A C 1
ATOM 780 O O . ARG A 1 106 ? -17.422 10.664 4.254 1 96.56 106 ARG A O 1
ATOM 787 N N . ALA A 1 107 ? -15.859 9.742 2.967 1 96.12 107 ALA A N 1
ATOM 788 C CA . ALA A 1 107 ? -14.82 9.969 3.971 1 96.12 107 ALA A CA 1
ATOM 789 C C . ALA A 1 107 ? -14.586 11.461 4.188 1 96.12 107 ALA A C 1
ATOM 791 O O . ALA A 1 107 ? -14.445 11.914 5.324 1 96.12 107 ALA A O 1
ATOM 792 N N . ILE A 1 108 ? -14.562 12.211 3.113 1 97.12 108 ILE A N 1
ATOM 793 C CA . ILE A 1 108 ? -14.398 13.664 3.203 1 97.12 108 ILE A CA 1
ATOM 794 C C . ILE A 1 108 ? -15.57 14.266 3.979 1 97.12 108 ILE A C 1
ATOM 796 O O . ILE A 1 108 ? -15.375 15.117 4.848 1 97.12 108 ILE A O 1
ATOM 800 N N . ALA A 1 109 ? -16.75 13.867 3.646 1 97.5 109 ALA A N 1
ATOM 801 C CA . ALA A 1 109 ? -17.938 14.352 4.344 1 97.5 109 ALA A CA 1
ATOM 802 C C . ALA A 1 109 ? -17.859 14.047 5.836 1 97.5 109 ALA A C 1
ATOM 804 O O . ALA A 1 109 ? -18.172 14.906 6.668 1 97.5 109 ALA A O 1
ATOM 805 N N . ALA A 1 110 ? -17.453 12.867 6.172 1 97.25 110 ALA A N 1
ATOM 806 C CA . ALA A 1 110 ? -17.328 12.469 7.57 1 97.25 110 ALA A CA 1
ATOM 807 C C . ALA A 1 110 ? -16.297 13.328 8.297 1 97.25 110 ALA A C 1
ATOM 809 O O . ALA A 1 110 ? -16.531 13.789 9.414 1 97.25 110 ALA A O 1
ATOM 810 N N . LEU A 1 111 ? -15.164 13.562 7.66 1 97.94 111 LEU A N 1
ATOM 811 C CA . LEU A 1 111 ? -14.102 14.359 8.258 1 97.94 111 LEU A CA 1
ATOM 812 C C . LEU A 1 111 ? -14.508 15.828 8.367 1 97.94 111 LEU A C 1
ATOM 814 O O . LEU A 1 111 ? -14.117 16.516 9.305 1 97.94 111 LEU A O 1
ATOM 818 N N . THR A 1 112 ? -15.289 16.266 7.418 1 97.88 112 THR A N 1
ATOM 819 C CA . THR A 1 112 ? -15.836 17.625 7.465 1 97.88 112 THR A CA 1
ATOM 820 C C . THR A 1 112 ? -16.797 17.766 8.641 1 97.88 112 THR A C 1
ATOM 822 O O . THR A 1 112 ? -16.734 18.766 9.367 1 97.88 112 THR A O 1
ATOM 825 N N . GLN A 1 113 ? -17.641 16.812 8.773 1 97.69 113 GLN A N 1
ATOM 826 C CA . GLN A 1 113 ? -18.594 1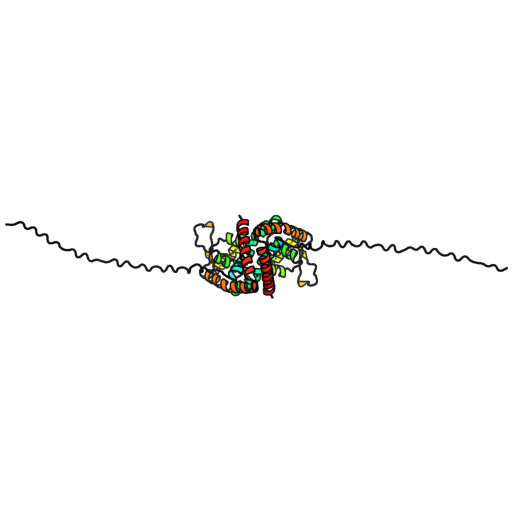6.812 9.883 1 97.69 113 GLN A CA 1
ATOM 827 C C . GLN A 1 113 ? -17.875 16.812 11.227 1 97.69 113 GLN A C 1
ATOM 829 O O . GLN A 1 113 ? -18.328 17.438 12.18 1 97.69 113 GLN A O 1
ATOM 834 N N . ARG A 1 114 ? -16.703 16.219 11.266 1 97.25 114 ARG A N 1
ATOM 835 C CA . ARG A 1 114 ? -15.914 16.141 12.484 1 97.25 114 ARG A CA 1
ATOM 836 C C . ARG A 1 114 ? -15.094 17.422 12.68 1 97.25 114 ARG A C 1
ATOM 838 O O . ARG A 1 114 ? -14.367 17.562 13.664 1 97.25 114 ARG A O 1
ATOM 845 N N . GLY A 1 115 ? -15.156 18.266 11.664 1 98 115 GLY A N 1
ATOM 846 C CA . GLY A 1 115 ? -14.477 19.547 11.75 1 98 115 GLY A CA 1
ATOM 847 C C . GLY A 1 115 ? -13.008 19.469 11.383 1 98 115 GLY A C 1
ATOM 848 O O . GLY A 1 115 ? -12.234 20.375 11.711 1 98 115 GLY A O 1
ATOM 849 N N . LEU A 1 116 ? -12.531 18.406 10.688 1 98.19 116 LEU A N 1
ATOM 850 C CA . LEU A 1 116 ? -11.117 18.188 10.406 1 98.19 116 LEU A CA 1
ATOM 851 C C . LEU A 1 116 ? -10.766 18.641 8.992 1 98.19 116 LEU A C 1
ATOM 853 O O . LEU A 1 116 ? -9.594 18.891 8.688 1 98.19 116 LEU A O 1
ATOM 857 N N . VAL A 1 117 ? -11.742 18.672 8.094 1 98.19 117 VAL A N 1
ATOM 858 C CA . VAL A 1 117 ? -11.562 19.047 6.695 1 98.19 117 VAL A CA 1
ATOM 859 C C . VAL A 1 117 ? -12.523 20.172 6.332 1 98.19 117 VAL A C 1
ATOM 861 O O . VAL A 1 117 ? -13.648 20.234 6.836 1 98.19 117 VAL A O 1
ATOM 864 N N . GLU A 1 118 ? -12.125 21.078 5.555 1 97.5 118 GLU A N 1
ATOM 865 C CA . GLU A 1 118 ? -12.93 22.203 5.086 1 97.5 118 GLU A CA 1
ATOM 866 C C . GLU A 1 118 ? -12.641 22.516 3.617 1 97.5 118 GLU A C 1
ATOM 868 O O . GLU A 1 118 ? -11.68 22 3.047 1 97.5 118 GLU A O 1
ATOM 873 N N . PRO A 1 119 ? -13.539 23.328 2.943 1 94.62 119 PRO A N 1
ATOM 874 C CA . PRO A 1 119 ? -13.297 23.672 1.541 1 94.62 119 PRO A CA 1
ATOM 875 C C . PRO A 1 119 ? -11.969 24.406 1.338 1 94.62 119 PRO A C 1
ATOM 877 O O . PRO A 1 119 ? -11.555 25.188 2.195 1 94.62 119 PRO A O 1
ATOM 880 N N . GLY A 1 120 ? -11.344 24.078 0.229 1 93.25 120 GLY A N 1
ATOM 881 C CA . GLY A 1 120 ? -10.086 24.719 -0.114 1 93.25 120 GLY A CA 1
ATOM 882 C C . GLY A 1 120 ? -10.234 26.219 -0.358 1 93.25 120 GLY A C 1
ATOM 883 O O . GLY A 1 120 ? -11.344 26.734 -0.402 1 93.25 120 GLY A O 1
ATOM 884 N N . LEU A 1 121 ? -9.102 26.891 -0.401 1 84.31 121 LEU A N 1
ATOM 885 C CA . LEU A 1 121 ? -9.062 28.344 -0.545 1 84.31 121 LEU A CA 1
ATOM 886 C C . LEU A 1 121 ? -9.055 28.734 -2.018 1 84.31 121 LEU A C 1
ATOM 888 O O . LEU A 1 121 ? -9.438 29.859 -2.363 1 84.31 121 LEU A O 1
ATOM 892 N N . ASP A 1 122 ? -8.406 27.719 -2.781 1 74 122 ASP A N 1
ATOM 893 C CA . ASP A 1 122 ? -8.32 28.031 -4.199 1 74 122 ASP A CA 1
ATOM 894 C C . ASP A 1 122 ? -9.695 27.984 -4.863 1 74 122 ASP A C 1
ATOM 896 O O . ASP A 1 122 ? -10.258 26.906 -5.07 1 74 122 ASP A O 1
ATOM 900 N N . ARG A 1 123 ? -10.273 29.125 -5.039 1 67.31 123 ARG A N 1
ATOM 901 C CA . ARG A 1 123 ? -11.602 29.234 -5.625 1 67.31 123 ARG A CA 1
ATOM 902 C C . ARG A 1 123 ? -11.516 29.453 -7.133 1 67.31 123 ARG A C 1
ATOM 904 O O . ARG A 1 123 ? -12.516 29.797 -7.777 1 67.31 123 ARG A O 1
ATOM 911 N N . SER A 1 124 ? -10.234 29.438 -7.586 1 66.5 124 SER A N 1
ATOM 912 C CA . SER A 1 124 ? -10.086 29.75 -9 1 66.5 124 SER A CA 1
ATOM 913 C C . SER A 1 124 ? -10.734 28.688 -9.875 1 66.5 124 SER A C 1
ATOM 915 O O . SER A 1 124 ? -11.133 28.969 -11.008 1 66.5 124 SER A O 1
ATOM 917 N N . ASN A 1 125 ? -10.555 27.5 -9.406 1 64.69 125 ASN A N 1
ATOM 918 C CA . ASN A 1 125 ? -11.164 26.438 -10.195 1 64.69 125 ASN A CA 1
ATOM 919 C C . ASN A 1 125 ? -12.344 25.797 -9.469 1 64.69 125 ASN A C 1
ATOM 921 O O . ASN A 1 125 ? -12.164 24.844 -8.695 1 64.69 125 ASN A O 1
ATOM 925 N N . ARG A 1 126 ? -13.523 26.484 -9.727 1 64.56 126 ARG A N 1
ATOM 926 C CA . ARG A 1 126 ? -14.766 26.109 -9.062 1 64.56 126 ARG A CA 1
ATOM 927 C C . ARG A 1 126 ? -15.078 24.625 -9.297 1 64.56 126 ARG A C 1
ATOM 929 O O . ARG A 1 126 ? -15.695 23.984 -8.453 1 64.56 126 ARG A O 1
ATOM 936 N N . ARG A 1 127 ? -14.516 24.156 -10.414 1 72.69 127 ARG A N 1
ATOM 937 C CA . ARG A 1 127 ? -14.883 22.781 -10.734 1 72.69 127 ARG A CA 1
ATOM 938 C C . ARG A 1 127 ? -14.062 21.797 -9.922 1 72.69 127 ARG A C 1
ATOM 940 O O . ARG A 1 127 ? -14.508 20.672 -9.656 1 72.69 127 ARG A O 1
ATOM 947 N N . ARG A 1 128 ? -12.938 22.188 -9.414 1 82.44 128 ARG A N 1
ATOM 948 C CA . ARG A 1 128 ? -12.062 21.266 -8.688 1 82.44 128 ARG A CA 1
ATOM 949 C C . ARG A 1 128 ? -12.547 21.062 -7.258 1 82.44 128 ARG A C 1
ATOM 951 O O . ARG A 1 128 ? -12.438 19.969 -6.711 1 82.44 128 ARG A O 1
ATOM 958 N N . LYS A 1 129 ? -13.203 21.922 -6.637 1 87.88 129 LYS A N 1
ATOM 959 C CA . LYS A 1 129 ? -13.719 21.922 -5.27 1 87.88 129 LYS A CA 1
ATOM 960 C C . LYS A 1 129 ? -12.734 21.25 -4.312 1 87.88 129 LYS A C 1
ATOM 962 O O . LYS A 1 129 ? -13.07 20.234 -3.691 1 87.88 129 LYS A O 1
ATOM 967 N N . PRO A 1 130 ? -11.547 21.828 -4.273 1 95 130 PRO A N 1
ATOM 968 C CA . PRO A 1 130 ? -10.562 21.203 -3.383 1 95 130 PRO A CA 1
ATOM 969 C C . PRO A 1 130 ? -10.961 21.297 -1.911 1 95 130 PRO A C 1
ATOM 971 O O . PRO A 1 130 ? -11.781 22.141 -1.541 1 95 130 PRO A O 1
ATOM 974 N N . VAL A 1 131 ? -10.438 20.406 -1.144 1 96.75 131 VAL A N 1
ATOM 975 C CA . VAL A 1 131 ? -10.586 20.453 0.308 1 96.75 131 VAL A CA 1
ATOM 976 C C . VAL A 1 131 ? -9.211 20.547 0.964 1 96.75 131 VAL A C 1
ATOM 978 O O . VAL A 1 131 ? -8.188 20.266 0.331 1 96.75 131 VAL A O 1
ATOM 981 N N . ARG A 1 132 ? -9.148 20.969 2.168 1 97.25 132 ARG A N 1
ATOM 982 C CA . ARG A 1 132 ? -7.934 21.094 2.967 1 97.25 132 ARG A CA 1
ATOM 983 C C . ARG A 1 132 ? -8.211 20.797 4.438 1 97.25 132 ARG A C 1
ATOM 985 O O . ARG A 1 132 ? -9.375 20.688 4.844 1 97.25 132 ARG A O 1
ATOM 992 N N . LEU A 1 133 ? -7.113 20.656 5.172 1 97.81 133 LEU A N 1
ATOM 993 C CA . LEU A 1 133 ? -7.289 20.5 6.613 1 97.81 133 LEU A CA 1
ATOM 994 C C . LEU A 1 133 ? -7.727 21.812 7.254 1 97.81 133 LEU A C 1
ATOM 996 O O . LEU A 1 133 ? -7.219 22.875 6.902 1 97.81 133 LEU A O 1
ATOM 1000 N N . SER A 1 134 ? -8.719 21.719 8.141 1 98 134 SER A N 1
ATOM 1001 C CA . SER A 1 134 ? -9.016 22.844 9.031 1 98 134 SER A CA 1
ATOM 1002 C C . SER A 1 134 ? -7.898 23.047 10.047 1 98 134 SER A C 1
ATOM 1004 O O . SER A 1 134 ? -6.895 22.328 10.031 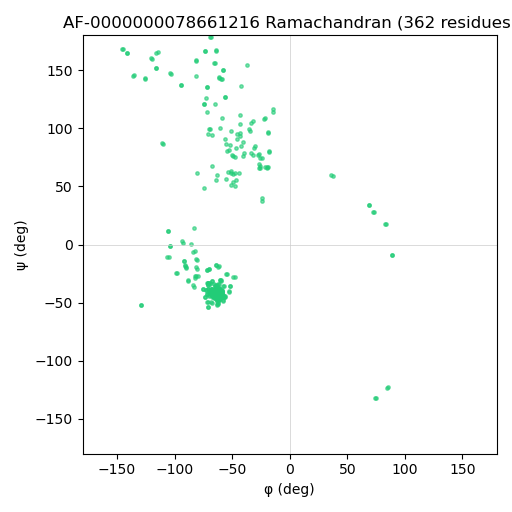1 98 134 SER A O 1
ATOM 1006 N N . ALA A 1 135 ? -8.078 24.094 10.898 1 97.31 135 ALA A N 1
ATOM 1007 C CA . ALA A 1 135 ? -7.133 24.297 11.992 1 97.31 135 ALA A CA 1
ATOM 1008 C C . ALA A 1 135 ? -7.082 23.062 12.898 1 97.31 135 ALA A C 1
ATOM 1010 O O . ALA A 1 135 ? -6 22.641 13.32 1 97.31 135 ALA A O 1
ATOM 1011 N N . GLU A 1 136 ? -8.234 22.531 13.188 1 97.56 136 GLU A N 1
ATOM 1012 C CA . GLU A 1 136 ? -8.305 21.312 13.992 1 97.56 136 GLU A CA 1
ATOM 1013 C C . GLU A 1 136 ? -7.684 20.125 13.258 1 97.56 136 GLU A C 1
ATOM 1015 O O . GLU A 1 136 ? -7.008 19.297 13.867 1 97.56 136 GLU A O 1
ATOM 1020 N N . GLY A 1 137 ? -7.91 20.047 11.945 1 97.88 137 GLY A N 1
ATOM 1021 C CA . GLY A 1 137 ? -7.285 19.016 11.125 1 97.88 137 GLY A CA 1
ATOM 1022 C C . GLY A 1 137 ? -5.773 19.109 11.109 1 97.88 137 GLY A C 1
ATOM 1023 O O . GLY A 1 137 ? -5.09 18.078 11.148 1 97.88 137 GLY A O 1
ATOM 1024 N N . GLN A 1 138 ? -5.305 20.312 11.102 1 96.94 138 GLN A N 1
ATOM 1025 C CA . GLN A 1 138 ? -3.863 20.531 11.133 1 96.94 138 GLN A CA 1
ATOM 1026 C C . GLN A 1 138 ? -3.271 20.125 12.477 1 96.94 138 GLN A C 1
ATOM 1028 O O . GLN A 1 138 ? -2.166 19.578 12.539 1 96.94 138 GLN A O 1
ATOM 1033 N N . ARG A 1 139 ? -3.988 20.422 13.516 1 96.69 139 ARG A N 1
ATOM 1034 C CA . ARG A 1 139 ? -3.543 19.984 14.844 1 96.69 139 ARG A CA 1
ATOM 1035 C C . ARG A 1 139 ? -3.486 18.469 14.93 1 96.69 139 ARG A C 1
ATOM 1037 O O . ARG A 1 139 ? -2.533 17.906 15.477 1 96.69 139 ARG A O 1
ATOM 1044 N N . LEU A 1 140 ? -4.465 17.828 14.367 1 97 140 LEU A N 1
ATOM 1045 C CA . LEU A 1 140 ? -4.477 16.359 14.344 1 97 140 LEU A CA 1
ATOM 1046 C C . LEU A 1 140 ? -3.322 15.828 13.508 1 97 140 LEU A C 1
ATOM 1048 O O . LEU A 1 140 ? -2.65 14.875 13.914 1 97 140 LEU A O 1
ATOM 1052 N N . PHE A 1 141 ? -3.088 16.438 12.367 1 97 141 PHE A N 1
ATOM 1053 C CA . PHE A 1 141 ? -1.972 16.062 11.508 1 97 141 PHE A CA 1
ATOM 1054 C C . PHE A 1 141 ? -0.652 16.156 12.266 1 97 141 PHE A C 1
ATOM 1056 O O . PHE A 1 141 ? 0.177 15.242 12.195 1 97 141 PHE A O 1
ATOM 1063 N N . ALA A 1 142 ? -0.488 17.188 12.969 1 95.12 142 ALA A N 1
ATOM 1064 C CA . ALA A 1 142 ? 0.738 17.391 13.734 1 95.12 142 ALA A CA 1
ATOM 1065 C C . ALA A 1 142 ? 0.924 16.281 14.773 1 95.12 142 ALA A C 1
ATOM 1067 O O . ALA A 1 142 ? 2.053 15.883 15.062 1 95.12 142 ALA A O 1
ATOM 1068 N N . GLN A 1 143 ? -0.201 15.828 15.297 1 95.38 143 GLN A N 1
ATOM 1069 C CA . GLN A 1 143 ? -0.154 14.758 16.297 1 95.38 143 GLN A CA 1
ATOM 1070 C C . GLN A 1 143 ? 0.258 13.43 15.664 1 95.38 143 GLN A C 1
ATOM 1072 O O . GLN A 1 143 ? 0.694 12.516 16.359 1 95.38 143 GLN A O 1
ATOM 1077 N N . THR A 1 144 ? 0.101 13.258 14.352 1 96.38 144 THR A N 1
ATOM 1078 C CA . THR A 1 144 ? 0.484 12.008 13.711 1 96.38 144 THR A CA 1
ATOM 1079 C C . THR A 1 144 ? 2.004 11.875 13.648 1 96.38 144 THR A C 1
ATOM 1081 O O . THR A 1 144 ? 2.529 10.766 13.578 1 96.38 144 THR A O 1
ATOM 1084 N N . ILE A 1 145 ? 2.729 12.953 13.727 1 93.88 145 ILE A N 1
ATOM 1085 C CA . ILE A 1 145 ? 4.16 12.977 13.453 1 93.88 145 ILE A CA 1
ATOM 1086 C C . ILE A 1 145 ? 4.906 12.188 14.523 1 93.88 145 ILE A C 1
ATOM 1088 O O . ILE A 1 145 ? 5.672 11.273 14.219 1 93.88 145 ILE A O 1
ATOM 1092 N N . PRO A 1 146 ? 4.613 12.484 15.828 1 94.75 146 PRO A N 1
ATOM 1093 C CA . PRO A 1 146 ? 5.297 11.68 16.844 1 94.75 146 PRO A CA 1
ATOM 1094 C C . PRO A 1 146 ? 4.906 10.203 16.797 1 94.75 146 PRO A C 1
ATOM 1096 O O . PRO A 1 146 ? 5.738 9.336 17.062 1 94.75 146 PRO A O 1
ATOM 1099 N N . ALA A 1 147 ? 3.652 9.883 16.5 1 96 147 ALA A N 1
ATOM 1100 C CA . ALA A 1 147 ? 3.211 8.5 16.375 1 96 147 ALA A CA 1
ATOM 1101 C C . ALA A 1 147 ? 3.918 7.801 15.211 1 96 147 ALA A C 1
ATOM 1103 O O . ALA A 1 147 ? 4.355 6.656 15.344 1 96 147 ALA A O 1
ATOM 1104 N N . MET A 1 148 ? 4.078 8.523 14.109 1 96.5 148 MET A N 1
ATOM 1105 C CA . MET A 1 148 ? 4.777 7.984 12.945 1 96.5 148 MET A CA 1
ATOM 1106 C C . MET A 1 148 ? 6.262 7.785 13.242 1 96.5 148 MET A C 1
ATOM 1108 O O . MET A 1 148 ? 6.871 6.828 12.766 1 96.5 148 MET A O 1
ATOM 1112 N N . ALA A 1 149 ? 6.805 8.734 13.984 1 95.44 149 ALA A N 1
ATOM 1113 C CA . ALA A 1 149 ? 8.195 8.586 14.391 1 95.44 149 ALA A CA 1
ATOM 1114 C C . ALA A 1 149 ? 8.406 7.297 15.188 1 95.44 149 ALA A C 1
ATOM 1116 O O . ALA A 1 149 ? 9.383 6.582 14.977 1 95.44 149 ALA A O 1
ATOM 1117 N N . HIS A 1 150 ? 7.445 6.98 16.078 1 95.5 150 HIS A N 1
ATOM 1118 C CA . HIS A 1 150 ? 7.516 5.77 16.875 1 95.5 150 HIS A CA 1
ATOM 1119 C C . HIS A 1 150 ? 7.383 4.523 16.016 1 95.5 150 HIS A C 1
ATOM 1121 O O . HIS A 1 150 ? 8.18 3.584 16.141 1 95.5 150 HIS A O 1
ATOM 1127 N N . VAL A 1 151 ? 6.445 4.527 15.094 1 96.5 151 VAL A N 1
ATOM 1128 C CA . VAL A 1 151 ? 6.242 3.398 14.195 1 96.5 151 VAL A CA 1
ATOM 1129 C C . VAL A 1 151 ? 7.48 3.201 13.328 1 96.5 151 VAL A C 1
ATOM 1131 O O . VAL A 1 151 ? 7.98 2.082 13.188 1 96.5 151 VAL A O 1
ATOM 1134 N N . GLY A 1 152 ? 8 4.305 12.711 1 97 152 GLY A N 1
ATOM 1135 C CA . GLY A 1 152 ? 9.195 4.242 11.891 1 97 152 GLY A CA 1
ATOM 1136 C C . GLY A 1 152 ? 10.406 3.721 12.633 1 97 152 GLY A C 1
ATOM 1137 O O . GLY A 1 152 ? 11.148 2.877 12.117 1 97 152 GLY A O 1
ATOM 1138 N N . ALA A 1 153 ? 10.57 4.254 13.883 1 95.69 153 ALA A N 1
ATOM 1139 C CA . ALA A 1 153 ? 11.703 3.832 14.695 1 95.69 153 ALA A CA 1
ATOM 1140 C C . ALA A 1 153 ? 11.672 2.328 14.953 1 95.69 153 ALA A C 1
ATOM 1142 O O . ALA A 1 153 ? 12.703 1.661 14.922 1 95.69 153 ALA A O 1
ATOM 1143 N N . ASP A 1 154 ? 10.5 1.783 15.195 1 95.38 154 ASP A N 1
ATOM 1144 C CA . ASP A 1 154 ? 10.359 0.35 15.438 1 95.38 154 ASP A CA 1
ATOM 1145 C C . ASP A 1 154 ? 10.609 -0.445 14.156 1 95.38 154 ASP A C 1
ATOM 1147 O O . ASP A 1 154 ? 11.383 -1.405 14.156 1 95.38 154 ASP A O 1
ATOM 1151 N N . LEU A 1 155 ? 10.094 -0.039 13.047 1 97 155 LEU A N 1
ATOM 1152 C CA . LEU A 1 155 ? 10.141 -0.79 11.797 1 97 155 LEU A CA 1
ATOM 1153 C C . LEU A 1 155 ? 11.555 -0.794 11.227 1 97 155 LEU A C 1
ATOM 1155 O O . LEU A 1 155 ? 11.984 -1.779 10.617 1 97 155 LEU A O 1
ATOM 1159 N N . PHE A 1 156 ? 12.273 0.283 11.438 1 97.38 156 PHE A N 1
ATOM 1160 C CA . PHE A 1 156 ? 13.586 0.397 10.812 1 97.38 156 PHE A CA 1
ATOM 1161 C C . PHE A 1 156 ? 14.695 0.18 11.836 1 97.38 156 PHE A C 1
ATOM 1163 O O . PHE A 1 156 ? 15.859 0.485 11.578 1 97.38 156 PHE A O 1
ATOM 1170 N N . LYS A 1 157 ? 14.227 -0.292 12.969 1 95.19 157 LYS A N 1
ATOM 1171 C CA . LYS A 1 157 ? 15.211 -0.606 14 1 95.19 157 LYS A CA 1
ATOM 1172 C C . LYS A 1 157 ? 16.25 -1.601 13.484 1 95.19 157 LYS A C 1
ATOM 1174 O O . LYS A 1 157 ? 15.891 -2.619 12.883 1 95.19 157 LYS A O 1
ATOM 1179 N N . GLY A 1 158 ? 17.516 -1.284 13.602 1 95.12 158 GLY A N 1
ATOM 1180 C CA . GLY A 1 158 ? 18.578 -2.197 13.234 1 95.12 158 GLY A CA 1
ATOM 1181 C C . GLY A 1 158 ? 19 -2.08 11.781 1 95.12 158 GLY A C 1
ATOM 1182 O O . GLY A 1 158 ? 19.953 -2.721 11.352 1 95.12 158 GLY A O 1
ATOM 1183 N N . VAL A 1 159 ? 18.297 -1.357 10.992 1 97.5 159 VAL A N 1
ATOM 1184 C CA . VAL A 1 159 ? 18.688 -1.128 9.609 1 97.5 159 VAL A CA 1
ATOM 1185 C C . VAL A 1 159 ? 19.859 -0.142 9.562 1 97.5 159 VAL A C 1
ATOM 1187 O O . VAL A 1 159 ? 19.75 0.971 10.086 1 97.5 159 VAL A O 1
ATOM 1190 N N . PRO A 1 160 ? 20.953 -0.51 9.016 1 97.44 160 PRO A N 1
ATOM 1191 C CA . PRO A 1 160 ? 22.109 0.388 8.938 1 97.44 160 PRO A CA 1
ATOM 1192 C C . PRO A 1 160 ? 21.797 1.687 8.195 1 97.44 160 PRO A C 1
ATOM 1194 O O . PRO A 1 160 ? 21 1.688 7.25 1 97.44 160 PRO A O 1
ATOM 1197 N N . GLN A 1 161 ? 22.5 2.76 8.586 1 96.56 161 GLN A N 1
ATOM 1198 C CA . GLN A 1 161 ? 22.281 4.078 7.996 1 96.56 161 GLN A CA 1
ATOM 1199 C C . GLN A 1 161 ? 22.484 4.047 6.484 1 96.56 161 GLN A C 1
ATOM 1201 O O . GLN A 1 161 ? 21.75 4.691 5.738 1 96.56 161 GLN A O 1
ATOM 1206 N N . ARG A 1 162 ? 23.422 3.266 6.027 1 97.06 162 ARG A N 1
ATOM 1207 C CA . ARG A 1 162 ? 23.703 3.158 4.598 1 97.06 162 ARG A CA 1
ATOM 1208 C C . ARG A 1 162 ? 22.516 2.572 3.852 1 97.06 162 ARG A C 1
ATOM 1210 O O . ARG A 1 162 ? 22.156 3.041 2.766 1 97.06 162 ARG A O 1
ATOM 1217 N N . ASP A 1 163 ? 21.844 1.562 4.418 1 98.12 163 ASP A N 1
ATOM 1218 C CA . ASP A 1 163 ? 20.672 0.935 3.799 1 98.12 163 ASP A CA 1
ATOM 1219 C C . ASP A 1 163 ? 19.469 1.864 3.836 1 98.12 163 ASP A C 1
ATOM 1221 O O . ASP A 1 163 ? 18.656 1.886 2.898 1 98.12 163 ASP A O 1
ATOM 1225 N N . ARG A 1 164 ? 19.375 2.639 4.922 1 97.69 164 ARG A N 1
ATOM 1226 C CA . ARG A 1 164 ? 18.312 3.621 5.02 1 97.69 164 ARG A CA 1
ATOM 1227 C C . ARG A 1 164 ? 18.422 4.668 3.914 1 97.69 164 ARG A C 1
ATOM 1229 O O . ARG A 1 164 ? 17.422 5.008 3.271 1 97.69 164 ARG A O 1
ATOM 1236 N N . GLU A 1 165 ? 19.625 5.137 3.711 1 97.38 165 GLU A N 1
ATOM 1237 C CA . GLU A 1 165 ? 19.859 6.141 2.682 1 97.38 165 GLU A CA 1
ATOM 1238 C C . GLU A 1 165 ? 19.578 5.578 1.288 1 97.38 165 GLU A C 1
ATOM 1240 O O . GLU A 1 165 ? 19 6.258 0.443 1 97.38 165 GLU A O 1
ATOM 1245 N N . ALA A 1 166 ? 20.047 4.355 1.037 1 98.06 166 ALA A N 1
ATOM 1246 C CA . ALA A 1 166 ? 19.766 3.701 -0.24 1 98.06 166 ALA A CA 1
ATOM 1247 C C . ALA A 1 166 ? 18.266 3.531 -0.461 1 98.06 166 ALA A C 1
ATOM 1249 O O . ALA A 1 166 ? 17.766 3.732 -1.571 1 98.06 166 ALA A O 1
ATOM 1250 N N . PHE A 1 167 ? 17.562 3.158 0.628 1 98.31 167 PHE A N 1
ATOM 1251 C CA . PHE A 1 167 ? 16.109 3.02 0.555 1 98.31 167 PHE A CA 1
ATOM 1252 C C . PHE A 1 167 ? 15.461 4.328 0.115 1 98.31 167 PHE A C 1
ATOM 1254 O O . PHE A 1 167 ? 14.586 4.332 -0.756 1 98.31 167 PHE A O 1
ATOM 1261 N N . ARG A 1 168 ? 15.883 5.398 0.684 1 97.94 168 ARG A N 1
ATOM 1262 C CA . ARG A 1 168 ? 15.32 6.703 0.339 1 97.94 168 ARG A CA 1
ATOM 1263 C C . ARG A 1 168 ? 15.609 7.059 -1.115 1 97.94 168 ARG A C 1
ATOM 1265 O O . ARG A 1 168 ? 14.758 7.617 -1.807 1 97.94 168 ARG A O 1
ATOM 1272 N N . ARG A 1 169 ? 16.828 6.723 -1.618 1 98 169 ARG A N 1
ATOM 1273 C CA . ARG A 1 169 ? 17.172 6.98 -3.014 1 98 169 ARG A CA 1
ATOM 1274 C C . ARG A 1 169 ? 16.281 6.168 -3.953 1 98 169 ARG A C 1
ATOM 1276 O O . ARG A 1 169 ? 15.797 6.688 -4.961 1 98 169 ARG A O 1
ATOM 1283 N N . VAL A 1 170 ? 16.094 4.918 -3.596 1 98.38 170 VAL A N 1
ATOM 1284 C CA . VAL A 1 170 ? 15.258 4.043 -4.414 1 98.38 170 VAL A CA 1
ATOM 1285 C C . VAL A 1 170 ? 13.82 4.559 -4.422 1 98.38 170 VAL A C 1
ATOM 1287 O O . VAL A 1 170 ? 13.188 4.629 -5.477 1 98.38 170 VAL A O 1
ATOM 1290 N N . ALA A 1 171 ? 13.312 4.902 -3.211 1 97.88 171 ALA A N 1
ATOM 1291 C CA . ALA A 1 171 ? 11.953 5.422 -3.111 1 97.88 171 ALA A CA 1
ATOM 1292 C C . ALA A 1 171 ? 11.773 6.656 -3.988 1 97.88 171 ALA A C 1
ATOM 1294 O O . ALA A 1 171 ? 10.789 6.762 -4.727 1 97.88 171 ALA A O 1
ATOM 1295 N N . ALA A 1 172 ? 12.742 7.547 -3.908 1 96.88 172 ALA A N 1
ATOM 1296 C CA . ALA A 1 172 ? 12.672 8.766 -4.707 1 96.88 172 ALA A CA 1
ATOM 1297 C C . ALA A 1 172 ? 12.648 8.445 -6.199 1 96.88 172 ALA A C 1
ATOM 1299 O O . ALA A 1 172 ? 11.844 9.008 -6.949 1 96.88 172 ALA A O 1
ATOM 1300 N N . SER A 1 173 ? 13.484 7.551 -6.66 1 97.56 173 SER A N 1
ATOM 1301 C CA . SER A 1 173 ? 13.562 7.18 -8.07 1 97.56 173 SER A CA 1
ATOM 1302 C C . SER A 1 173 ? 12.281 6.5 -8.539 1 97.56 173 SER A C 1
ATOM 1304 O O . SER A 1 173 ? 11.75 6.832 -9.602 1 97.56 173 SER A O 1
ATOM 1306 N N . VAL A 1 174 ? 11.75 5.566 -7.73 1 97.56 174 VAL A N 1
ATOM 1307 C CA . VAL A 1 174 ? 10.562 4.801 -8.094 1 97.56 174 VAL A CA 1
ATOM 1308 C C . VAL A 1 174 ? 9.344 5.715 -8.109 1 97.56 174 VAL A C 1
ATOM 1310 O O . VAL A 1 174 ? 8.523 5.645 -9.031 1 97.56 174 VAL A O 1
ATOM 1313 N N . LEU A 1 175 ? 9.234 6.582 -7.121 1 95.38 175 LEU A N 1
ATOM 1314 C CA . LEU A 1 175 ? 8.102 7.496 -7.051 1 95.38 175 LEU A CA 1
ATOM 1315 C C . LEU A 1 175 ? 8.117 8.477 -8.219 1 95.38 175 LEU A C 1
ATOM 1317 O O . LEU A 1 175 ? 7.062 8.828 -8.75 1 95.38 175 LEU A O 1
ATOM 1321 N N . ALA A 1 176 ? 9.312 8.883 -8.648 1 94.69 176 ALA A N 1
ATOM 1322 C CA . ALA A 1 176 ? 9.43 9.758 -9.82 1 94.69 176 ALA A CA 1
ATOM 1323 C C . ALA A 1 176 ? 8.938 9.047 -11.078 1 94.69 176 ALA A C 1
ATOM 1325 O O . ALA A 1 176 ? 8.305 9.664 -11.938 1 94.69 176 ALA A O 1
ATOM 1326 N N . ARG A 1 177 ? 9.203 7.762 -11.148 1 93.88 177 ARG A N 1
ATOM 1327 C CA . ARG A 1 177 ? 8.758 6.98 -12.305 1 93.88 177 ARG A CA 1
ATOM 1328 C C . ARG A 1 177 ? 7.246 6.77 -12.266 1 93.88 177 ARG A C 1
ATOM 1330 O O . ARG A 1 177 ? 6.586 6.793 -13.312 1 93.88 177 ARG A O 1
ATOM 1337 N N . ILE A 1 178 ? 6.699 6.535 -11.094 1 92.06 178 ILE A N 1
ATOM 1338 C CA . ILE A 1 178 ? 5.262 6.32 -10.961 1 92.06 178 ILE A CA 1
ATOM 1339 C C . ILE A 1 178 ? 4.512 7.586 -11.375 1 92.06 178 ILE A C 1
ATOM 1341 O O . ILE A 1 178 ? 3.473 7.508 -12.039 1 92.06 178 ILE A O 1
ATOM 1345 N N . GLY A 1 179 ? 4.895 8.758 -10.812 1 81.19 179 GLY A N 1
ATOM 1346 C CA . GLY A 1 179 ? 4.297 10.016 -11.234 1 81.19 179 GLY A CA 1
ATOM 1347 C C . GLY A 1 179 ? 4.277 10.188 -12.742 1 81.19 179 GLY A C 1
ATOM 1348 O O . GLY A 1 179 ? 3.363 10.805 -13.289 1 81.19 179 GLY A O 1
ATOM 1349 N N . ARG A 1 180 ? 5.211 9.594 -13.508 1 67.88 180 ARG A N 1
ATOM 1350 C CA . ARG A 1 180 ? 5.266 9.617 -14.969 1 67.88 180 ARG A CA 1
ATOM 1351 C C . ARG A 1 180 ? 4.348 8.555 -15.562 1 67.88 180 ARG A C 1
ATOM 1353 O O . ARG A 1 180 ? 3.984 8.633 -16.734 1 67.88 180 ARG A O 1
ATOM 1360 N N . TRP A 1 181 ? 4.133 7.531 -14.898 1 54.44 181 TRP A N 1
ATOM 1361 C CA . TRP A 1 181 ? 3.412 6.367 -15.391 1 54.44 181 TRP A CA 1
ATOM 1362 C C . TRP A 1 181 ? 1.968 6.723 -15.727 1 54.44 181 TRP A C 1
ATOM 1364 O O . TRP A 1 181 ? 1.417 6.238 -16.719 1 54.44 181 TRP A O 1
ATOM 1374 N N . GLY A 1 182 ? 1.271 7.656 -14.977 1 50.03 182 GLY A N 1
ATOM 1375 C CA . GLY A 1 182 ? -0.089 8.047 -15.32 1 50.03 182 GLY A CA 1
ATOM 1376 C C . GLY A 1 182 ? -0.156 9.086 -16.422 1 50.03 182 GLY A C 1
ATOM 1377 O O . GLY A 1 182 ? -1.238 9.562 -16.766 1 50.03 182 GLY A O 1
ATOM 1378 N N . GLY A 1 183 ? 0.933 9.664 -16.75 1 43.16 183 GLY A N 1
ATOM 1379 C CA . GLY A 1 183 ? 0.876 10.578 -17.875 1 43.16 183 GLY A CA 1
ATOM 1380 C C . GLY A 1 183 ? 1.002 9.883 -19.219 1 43.16 183 GLY A C 1
ATOM 1381 O O . GLY A 1 183 ? 1.435 8.734 -19.281 1 43.16 183 GLY A O 1
ATOM 1382 N N . MET B 1 1 ? 0.67 117.188 1.953 1 26.59 1 MET B N 1
ATOM 1383 C CA . MET B 1 1 ? 0.74 116.188 3.037 1 26.59 1 MET B CA 1
ATOM 1384 C C . MET B 1 1 ? 0.628 114.75 2.496 1 26.59 1 MET B C 1
ATOM 1386 O O . MET B 1 1 ? -0.177 114.5 1.602 1 26.59 1 MET B O 1
ATOM 1390 N N . GLN B 1 2 ? 1.513 113.812 2.873 1 25.42 2 GLN B N 1
ATOM 1391 C CA . GLN B 1 2 ? 2.189 112.625 2.428 1 25.42 2 GLN B CA 1
ATOM 1392 C C . GLN B 1 2 ? 1.285 111.375 2.582 1 25.42 2 GLN B C 1
ATOM 1394 O O . GLN B 1 2 ? 0.525 111.312 3.547 1 25.42 2 GLN B O 1
ATOM 1399 N N . PHE B 1 3 ? 1.301 110.312 1.694 1 27.33 3 PHE B N 1
ATOM 1400 C CA . PHE B 1 3 ? 0.718 109.125 1.011 1 27.33 3 PHE B CA 1
ATOM 1401 C C . PHE B 1 3 ? 0.923 107.875 1.821 1 27.33 3 PHE B C 1
ATOM 1403 O O . PHE B 1 3 ? 0.509 106.812 1.402 1 27.33 3 PHE B O 1
ATOM 1410 N N . ASP B 1 4 ? 1.61 107.875 3.119 1 26.88 4 ASP B N 1
ATOM 1411 C CA . ASP B 1 4 ? 2.34 106.625 3.365 1 26.88 4 ASP B CA 1
ATOM 1412 C C . ASP B 1 4 ? 1.383 105.5 3.656 1 26.88 4 ASP B C 1
ATOM 1414 O O . ASP B 1 4 ? 0.44 105.625 4.438 1 26.88 4 ASP B O 1
ATOM 1418 N N . HIS B 1 5 ? 1.388 104.312 2.957 1 29.08 5 HIS B N 1
ATOM 1419 C CA . HIS B 1 5 ? 0.809 103.062 2.5 1 29.08 5 HIS B CA 1
ATOM 1420 C C . HIS B 1 5 ? 0.979 101.938 3.545 1 29.08 5 HIS B C 1
ATOM 1422 O O . HIS B 1 5 ? 0.766 100.75 3.254 1 29.08 5 HIS B O 1
ATOM 1428 N N . THR B 1 6 ? 1.359 102.125 4.914 1 30.02 6 THR B N 1
ATOM 1429 C CA . THR B 1 6 ? 2.039 101 5.562 1 30.02 6 THR B CA 1
ATOM 1430 C C . THR B 1 6 ? 1.069 99.875 5.812 1 30.02 6 THR B C 1
ATOM 1432 O O . THR B 1 6 ? 0.055 100 6.488 1 30.02 6 THR B O 1
ATOM 1435 N N . ALA B 1 7 ? 1.174 98.625 5.152 1 29.78 7 ALA B N 1
ATOM 1436 C CA . ALA B 1 7 ? 0.454 97.375 4.871 1 29.78 7 ALA B CA 1
ATOM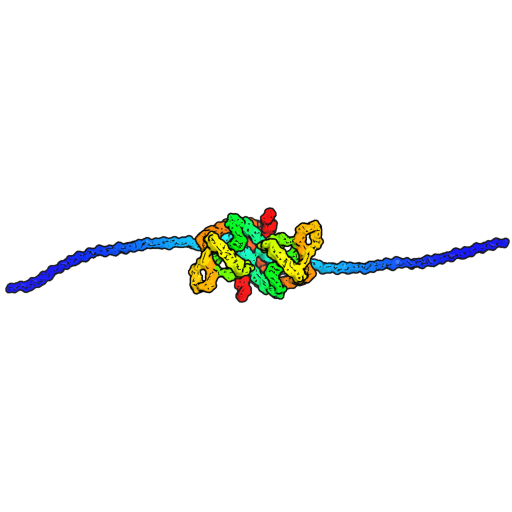 1437 C C . ALA B 1 7 ? 0.549 96.438 6.047 1 29.78 7 ALA B C 1
ATOM 1439 O O . ALA B 1 7 ? 1.616 95.875 6.316 1 29.78 7 ALA B O 1
ATOM 1440 N N . PRO B 1 8 ? 0.112 96.562 7.344 1 30.52 8 PRO B N 1
ATOM 1441 C CA . PRO B 1 8 ? 0.596 95.625 8.352 1 30.52 8 PRO B CA 1
ATOM 1442 C C . PRO B 1 8 ? 0.149 94.188 8.086 1 30.52 8 PRO B C 1
ATOM 1444 O O . PRO B 1 8 ? -0.923 94 7.512 1 30.52 8 PRO B O 1
ATOM 1447 N N . LEU B 1 9 ? 1.077 93.188 7.914 1 26.94 9 LEU B N 1
ATOM 1448 C CA . LEU B 1 9 ? 1.142 91.75 7.57 1 26.94 9 LEU B CA 1
ATOM 1449 C C . LEU B 1 9 ? 0.519 90.875 8.672 1 26.94 9 LEU B C 1
ATOM 1451 O O . LEU B 1 9 ? 0.978 90.938 9.82 1 26.94 9 LEU B O 1
ATOM 1455 N N . ALA B 1 10 ? -0.757 90.875 8.945 1 28.92 10 ALA B N 1
ATOM 1456 C CA . ALA B 1 10 ? -1.428 90.062 9.953 1 28.92 10 ALA B CA 1
ATOM 1457 C C . ALA B 1 10 ? -1.069 88.562 9.797 1 28.92 10 ALA B C 1
ATOM 1459 O O . ALA B 1 10 ? -1.254 88 8.719 1 28.92 10 ALA B O 1
ATOM 1460 N N . HIS B 1 11 ? 0.069 88.062 10.391 1 30.77 11 HIS B N 1
ATOM 1461 C CA . HIS B 1 11 ? 0.588 86.688 10.469 1 30.77 11 HIS B CA 1
ATOM 1462 C C . HIS B 1 11 ? -0.477 85.75 10.961 1 30.77 11 HIS B C 1
ATOM 1464 O O . HIS B 1 11 ? -1.14 86 11.969 1 30.77 11 HIS B O 1
ATOM 1470 N N . GLY B 1 12 ? -1.222 85 10.094 1 26.33 12 GLY B N 1
ATOM 1471 C CA . GLY B 1 12 ? -2.221 83.938 10.133 1 26.33 12 GLY B CA 1
ATOM 1472 C C . GLY B 1 12 ? -1.785 82.688 10.938 1 26.33 12 GLY B C 1
ATOM 1473 O O . GLY B 1 12 ? -0.723 82.125 10.688 1 26.33 12 GLY B O 1
ATOM 1474 N N . ARG B 1 13 ? -1.873 82.688 12.281 1 29.38 13 ARG B N 1
ATOM 1475 C CA . ARG B 1 13 ? -1.607 81.562 13.188 1 29.38 13 ARG B CA 1
ATOM 1476 C C . ARG B 1 13 ? -2.338 80.312 12.734 1 29.38 13 ARG B C 1
ATOM 1478 O O . ARG B 1 13 ? -3.559 80.188 12.867 1 29.38 13 ARG B O 1
ATOM 1485 N N . GLU B 1 14 ? -2.107 79.75 11.523 1 31.39 14 GLU B N 1
ATOM 1486 C CA . GLU B 1 14 ? -2.699 78.5 11.117 1 31.39 14 GLU B CA 1
ATOM 1487 C C . GLU B 1 14 ? -2.375 77.375 12.117 1 31.39 14 GLU B C 1
ATOM 1489 O O . GLU B 1 14 ? -1.208 77.188 12.445 1 31.39 14 GLU B O 1
ATOM 1494 N N . ARG B 1 15 ? -3.248 77.188 13.117 1 28.16 15 ARG B N 1
ATOM 1495 C CA . ARG B 1 15 ? -3.289 76.062 14.055 1 28.16 15 ARG B CA 1
ATOM 1496 C C . ARG B 1 15 ? -3.078 74.75 13.336 1 28.16 15 ARG B C 1
ATOM 1498 O O . ARG B 1 15 ? -3.703 74.5 12.305 1 28.16 15 ARG B O 1
ATOM 1505 N N . ASP B 1 16 ? -1.9 74.062 13.383 1 30.31 16 ASP B N 1
ATOM 1506 C CA . ASP B 1 16 ? -1.407 72.75 12.992 1 30.31 16 ASP B CA 1
ATOM 1507 C C . ASP B 1 16 ? -2.307 71.688 13.539 1 30.31 16 ASP B C 1
ATOM 1509 O O . ASP B 1 16 ? -2.326 71.438 14.75 1 30.31 16 ASP B O 1
ATOM 1513 N N . ARG B 1 17 ? -3.625 71.562 13.219 1 33.75 17 ARG B N 1
ATOM 1514 C CA . ARG B 1 17 ? -4.352 70.375 13.57 1 33.75 17 ARG B CA 1
ATOM 1515 C C . ARG B 1 17 ? -3.594 69.125 13.109 1 33.75 17 ARG B C 1
ATOM 1517 O O . ARG B 1 17 ? -3.539 68.812 11.914 1 33.75 17 ARG B O 1
ATOM 1524 N N . ARG B 1 18 ? -2.418 68.812 13.578 1 32.75 18 ARG B N 1
ATOM 1525 C CA . ARG B 1 18 ? -1.687 67.625 13.289 1 32.75 18 ARG B CA 1
ATOM 1526 C C . ARG B 1 18 ? -2.621 66.375 13.289 1 32.75 18 ARG B C 1
ATOM 1528 O O . ARG B 1 18 ? -3.607 66.375 14.031 1 32.75 18 ARG B O 1
ATOM 1535 N N . GLN B 1 19 ? -2.473 65.438 12.266 1 33.66 19 GLN B N 1
ATOM 1536 C CA . GLN B 1 19 ? -2.855 64.125 11.703 1 33.66 19 GLN B CA 1
ATOM 1537 C C . GLN B 1 19 ? -2.887 63.062 12.781 1 33.66 19 GLN B C 1
ATOM 1539 O O . GLN B 1 19 ? -1.839 62.625 13.258 1 33.66 19 GLN B O 1
ATOM 1544 N N . ALA B 1 20 ? -3.723 63.125 13.836 1 41.12 20 ALA B N 1
ATOM 1545 C CA . ALA B 1 20 ? -3.916 61.875 14.578 1 41.12 20 ALA B CA 1
ATOM 1546 C C . ALA B 1 20 ? -4.164 60.719 13.633 1 41.12 20 ALA B C 1
ATOM 1548 O O . ALA B 1 20 ? -5.258 60.562 13.078 1 41.12 20 ALA B O 1
ATOM 1549 N N . MET B 1 21 ? -3.229 60.469 12.633 1 37.97 21 MET B N 1
ATOM 1550 C CA . MET B 1 21 ? -3.316 59.219 11.867 1 37.97 21 MET B CA 1
ATOM 1551 C C . MET B 1 21 ? -3.621 58.062 12.789 1 37.97 21 MET B C 1
ATOM 1553 O O . MET B 1 21 ? -2.918 57.844 13.773 1 37.97 21 MET B O 1
ATOM 1557 N N . SER B 1 22 ? -4.902 57.812 13.117 1 40.81 22 SER B N 1
ATOM 1558 C CA . SER B 1 22 ? -5.398 56.562 13.688 1 40.81 22 SER B CA 1
ATOM 1559 C C . SER B 1 22 ? -4.566 55.375 13.227 1 40.81 22 SER B C 1
ATOM 1561 O O . SER B 1 22 ? -4.387 55.156 12.023 1 40.81 22 SER B O 1
ATOM 1563 N N . SER B 1 23 ? -3.42 55.062 13.914 1 44.94 23 SER B N 1
ATOM 1564 C CA . SER B 1 23 ? -2.771 53.781 13.711 1 44.94 23 SER B CA 1
ATOM 1565 C C . SER B 1 23 ? -3.799 52.656 13.602 1 44.94 23 SER B C 1
ATOM 1567 O O . SER B 1 23 ? -4.539 52.375 14.547 1 44.94 23 SER B O 1
ATOM 1569 N N . ALA B 1 24 ? -4.488 52.5 12.492 1 47.62 24 ALA B N 1
ATOM 1570 C CA . ALA B 1 24 ? -5.277 51.281 12.297 1 47.62 24 ALA B CA 1
ATOM 1571 C C . ALA B 1 24 ? -4.602 50.062 12.945 1 47.62 24 ALA B C 1
ATOM 1573 O O . ALA B 1 24 ? -3.383 49.906 12.852 1 47.62 24 ALA B O 1
ATOM 1574 N N . PRO B 1 25 ? -5.133 49.625 14.094 1 43.19 25 PRO B N 1
ATOM 1575 C CA . PRO B 1 25 ? -4.531 48.406 14.633 1 43.19 25 PRO B CA 1
ATOM 1576 C C . PRO B 1 25 ? -4.09 47.438 13.547 1 43.19 25 PRO B C 1
ATOM 1578 O O . PRO B 1 25 ? -4.762 47.312 12.516 1 43.19 25 PRO B O 1
ATOM 1581 N N . GLN B 1 26 ? -2.752 47.469 13.203 1 42.03 26 GLN B N 1
ATOM 1582 C CA . GLN B 1 26 ? -2.223 46.344 12.406 1 42.03 26 GLN B CA 1
ATOM 1583 C C . GLN B 1 26 ? -2.939 45.031 12.727 1 42.03 26 GLN B C 1
ATOM 1585 O O . GLN B 1 26 ? -2.934 44.594 13.875 1 42.03 26 GLN B O 1
ATOM 1590 N N . THR B 1 27 ? -4.137 44.812 12.242 1 41.66 27 THR B N 1
ATOM 1591 C CA . THR B 1 27 ? -4.656 43.438 12.32 1 41.66 27 THR B CA 1
ATOM 1592 C C . THR B 1 27 ? -3.518 42.438 12.32 1 41.66 27 THR B C 1
ATOM 1594 O O . THR B 1 27 ? -2.768 42.312 11.352 1 41.66 27 THR B O 1
ATOM 1597 N N . GLU B 1 28 ? -2.812 42.281 13.492 1 37.56 28 GLU B N 1
ATOM 1598 C CA . GLU B 1 28 ? -1.979 41.062 13.609 1 37.56 28 GLU B CA 1
ATOM 1599 C C . GLU B 1 28 ? -2.51 39.938 12.734 1 37.56 28 GLU B C 1
ATOM 1601 O O . GLU B 1 28 ? -3.596 39.406 12.977 1 37.56 28 GLU B O 1
ATOM 1606 N N . GLN B 1 29 ? -2.467 40.125 11.398 1 38.81 29 GLN B N 1
ATOM 1607 C CA . GLN B 1 29 ? -2.682 38.906 10.625 1 38.81 29 GLN B CA 1
ATOM 1608 C C . GLN B 1 29 ? -2.273 37.656 11.414 1 38.81 29 GLN B C 1
ATOM 1610 O O . GLN B 1 29 ? -1.104 37.5 11.773 1 38.81 29 GLN B O 1
ATOM 1615 N N . THR B 1 30 ? -2.98 37.312 12.477 1 37.09 30 THR B N 1
ATOM 1616 C CA . THR B 1 30 ? -2.75 35.969 13.031 1 37.09 30 THR B CA 1
ATOM 1617 C C . THR B 1 30 ? -2.102 35.062 11.992 1 37.09 30 THR B C 1
ATOM 1619 O O . THR B 1 30 ? -2.719 34.719 10.984 1 37.09 30 THR B O 1
ATOM 1622 N N . SER B 1 31 ? -0.804 35.406 11.594 1 36.81 31 SER B N 1
ATOM 1623 C CA . SER B 1 31 ? -0.039 34.469 10.797 1 36.81 31 SER B CA 1
ATOM 1624 C C . SER B 1 31 ? -0.511 33.031 11.047 1 36.81 31 SER B C 1
ATOM 1626 O O . SER B 1 31 ? -0.549 32.562 12.195 1 36.81 31 SER B O 1
ATOM 1628 N N . VAL B 1 32 ? -1.628 32.688 10.523 1 40.53 32 VAL B N 1
ATOM 1629 C CA . VAL B 1 32 ? -1.81 31.25 10.57 1 40.53 32 VAL B CA 1
ATOM 1630 C C . VAL B 1 32 ? -0.461 30.562 10.781 1 40.53 32 VAL B C 1
ATOM 1632 O O . VAL B 1 32 ? 0.521 30.906 10.109 1 40.53 32 VAL B O 1
ATOM 1635 N N . PRO B 1 33 ? -0.114 30.219 12 1 37.97 33 PRO B N 1
ATOM 1636 C CA . PRO B 1 33 ? 1.187 29.562 12.125 1 37.97 33 PRO B CA 1
ATOM 1637 C C . PRO B 1 33 ? 1.651 28.938 10.812 1 37.97 33 PRO B C 1
ATOM 1639 O O . PRO B 1 33 ? 0.83 28.438 10.031 1 37.97 33 PRO B O 1
ATOM 1642 N N . ALA B 1 34 ? 2.615 29.406 10.125 1 37.03 34 ALA B N 1
ATOM 1643 C CA . ALA B 1 34 ? 3.361 28.828 9.016 1 37.03 34 ALA B CA 1
ATOM 1644 C C . ALA B 1 34 ? 3.1 27.328 8.906 1 37.03 34 ALA B C 1
ATOM 1646 O O . ALA B 1 34 ? 2.803 26.672 9.906 1 37.03 34 ALA B O 1
ATOM 1647 N N . ALA B 1 35 ? 2.545 26.797 7.922 1 40.62 35 ALA B N 1
ATOM 1648 C CA . ALA B 1 35 ? 2.645 25.375 7.633 1 40.62 35 ALA B CA 1
ATOM 1649 C C . ALA B 1 35 ? 3.816 24.734 8.375 1 40.62 35 ALA B C 1
ATOM 1651 O O . ALA B 1 35 ? 4.945 25.234 8.312 1 40.62 35 ALA B O 1
ATOM 1652 N N . LEU B 1 36 ? 3.723 24.406 9.664 1 41.72 36 LEU B N 1
ATOM 1653 C CA . LEU B 1 36 ? 4.797 23.719 10.375 1 41.72 36 LEU B CA 1
ATOM 1654 C C . LEU B 1 36 ? 5.75 23.047 9.398 1 41.72 36 LEU B C 1
ATOM 1656 O O . LEU B 1 36 ? 5.332 22.203 8.594 1 41.72 36 LEU B O 1
ATOM 1660 N N . ASP B 1 37 ? 6.516 23.75 8.578 1 46.69 37 ASP B N 1
ATOM 1661 C CA . ASP B 1 37 ? 7.664 23.203 7.859 1 46.69 37 ASP B CA 1
ATOM 1662 C C . ASP B 1 37 ? 8.227 21.984 8.57 1 46.69 37 ASP B C 1
ATOM 1664 O O . ASP B 1 37 ? 9.242 22.062 9.266 1 46.69 37 ASP B O 1
ATOM 1668 N N . ILE B 1 38 ? 7.336 21.141 9.148 1 49.97 38 ILE B N 1
ATOM 1669 C CA . ILE B 1 38 ? 7.801 19.922 9.805 1 49.97 38 ILE B CA 1
ATOM 1670 C C . ILE B 1 38 ? 8.781 19.188 8.891 1 49.97 38 ILE B C 1
ATOM 1672 O O . ILE B 1 38 ? 8.414 18.75 7.801 1 49.97 38 ILE B O 1
ATOM 1676 N N . THR B 1 39 ? 10 19.75 8.828 1 57.5 39 THR B N 1
ATOM 1677 C CA . THR B 1 39 ? 11.047 18.953 8.188 1 57.5 39 THR B CA 1
ATOM 1678 C C . THR B 1 39 ? 10.984 17.5 8.641 1 57.5 39 THR B C 1
ATOM 1680 O O . THR B 1 39 ? 11.219 17.203 9.812 1 57.5 39 THR B O 1
ATOM 1683 N N . ILE B 1 40 ? 10.305 16.688 7.918 1 65.5 40 ILE B N 1
ATOM 1684 C CA . ILE B 1 40 ? 10.211 15.258 8.172 1 65.5 40 ILE B CA 1
ATOM 1685 C C . ILE B 1 40 ? 11.562 14.594 7.926 1 65.5 40 ILE B C 1
ATOM 1687 O O . ILE B 1 40 ? 12.047 14.57 6.793 1 65.5 40 ILE B O 1
ATOM 1691 N N . GLU B 1 41 ? 12.297 14.469 9.031 1 75.06 41 GLU B N 1
ATOM 1692 C CA . GLU B 1 41 ? 13.594 13.805 8.906 1 75.06 41 GLU B CA 1
ATOM 1693 C C . GLU B 1 41 ? 13.617 12.492 9.688 1 75.06 41 GLU B C 1
ATOM 1695 O O . GLU B 1 41 ? 12.664 12.164 10.398 1 75.06 41 GLU B O 1
ATOM 1700 N N . GLY B 1 42 ? 14.547 11.719 9.438 1 86.56 42 GLY B N 1
ATOM 1701 C CA . GLY B 1 42 ? 14.773 10.5 10.211 1 86.56 42 GLY B CA 1
ATOM 1702 C C . GLY B 1 42 ? 13.766 9.406 9.914 1 86.56 42 GLY B C 1
ATOM 1703 O O . GLY B 1 42 ? 13.5 9.094 8.75 1 86.56 42 GLY B O 1
ATOM 1704 N N . GLU B 1 43 ? 13.25 8.859 10.867 1 90.81 43 GLU B N 1
ATOM 1705 C CA . GLU B 1 43 ? 12.375 7.699 10.797 1 90.81 43 GLU B CA 1
ATOM 1706 C C . GLU B 1 43 ? 11.047 8.047 10.125 1 90.81 43 GLU B C 1
ATOM 1708 O O . GLU B 1 43 ? 10.469 7.227 9.414 1 90.81 43 GLU B O 1
ATOM 1713 N N . VAL B 1 44 ? 10.68 9.312 10.359 1 94.12 44 VAL B N 1
ATOM 1714 C CA . VAL B 1 44 ? 9.414 9.727 9.773 1 94.12 44 VAL B CA 1
ATOM 1715 C C . VAL B 1 44 ? 9.547 9.805 8.25 1 94.12 44 VAL B C 1
ATOM 1717 O O . VAL B 1 44 ? 8.648 9.383 7.523 1 94.12 44 VAL B O 1
ATOM 1720 N N . ALA B 1 45 ? 10.703 10.359 7.789 1 94.75 45 ALA B N 1
ATOM 1721 C CA . ALA B 1 45 ? 10.922 10.453 6.348 1 94.75 45 ALA B CA 1
ATOM 1722 C C . ALA B 1 45 ? 10.922 9.078 5.695 1 94.75 45 ALA B C 1
ATOM 1724 O O . ALA B 1 45 ? 10.375 8.898 4.605 1 94.75 45 ALA B O 1
ATOM 1725 N N . LEU B 1 46 ? 11.547 8.086 6.34 1 96.75 46 LEU B N 1
ATOM 1726 C CA . LEU B 1 46 ? 11.578 6.715 5.844 1 96.75 46 LEU B CA 1
ATOM 1727 C C . LEU B 1 46 ? 10.172 6.141 5.746 1 96.75 46 LEU B C 1
ATOM 1729 O O . LEU B 1 46 ? 9.828 5.504 4.746 1 96.75 46 LEU B O 1
ATOM 1733 N N . LEU B 1 47 ? 9.383 6.379 6.762 1 96.94 47 LEU B N 1
ATOM 1734 C CA . LEU B 1 47 ? 8.023 5.855 6.809 1 96.94 47 LEU B CA 1
ATOM 1735 C C . LEU B 1 47 ? 7.145 6.527 5.754 1 96.94 47 LEU B C 1
ATOM 1737 O O . LEU B 1 47 ? 6.328 5.867 5.109 1 96.94 47 LEU B O 1
ATOM 1741 N N . VAL B 1 48 ? 7.332 7.824 5.539 1 94.69 48 VAL B N 1
ATOM 1742 C CA . VAL B 1 48 ? 6.59 8.562 4.52 1 94.69 48 VAL B CA 1
ATOM 1743 C C . VAL B 1 48 ? 6.918 8 3.137 1 94.69 48 VAL B C 1
ATOM 1745 O O . VAL B 1 48 ? 6.02 7.789 2.316 1 94.69 48 VAL B O 1
ATOM 1748 N N . ASP B 1 49 ? 8.203 7.734 2.869 1 95.69 49 ASP B N 1
ATOM 1749 C CA . ASP B 1 49 ? 8.602 7.133 1.601 1 95.69 49 ASP B CA 1
ATOM 1750 C C . ASP B 1 49 ? 7.918 5.781 1.398 1 95.69 49 ASP B C 1
ATOM 1752 O O . ASP B 1 49 ? 7.406 5.496 0.314 1 95.69 49 ASP B O 1
ATOM 1756 N N . LEU B 1 50 ? 7.895 4.992 2.426 1 97.19 50 LEU B N 1
ATOM 1757 C CA . LEU B 1 50 ? 7.27 3.674 2.367 1 97.19 50 LEU B CA 1
ATOM 1758 C C . LEU B 1 50 ? 5.773 3.795 2.088 1 97.19 50 LEU B C 1
ATOM 1760 O O . LEU B 1 50 ? 5.238 3.086 1.23 1 97.19 50 LEU B O 1
ATOM 1764 N N . LEU B 1 51 ? 5.098 4.703 2.76 1 95.12 51 LEU B N 1
ATOM 1765 C CA . LEU B 1 51 ? 3.666 4.906 2.576 1 95.12 51 LEU B CA 1
ATOM 1766 C C . LEU B 1 51 ? 3.361 5.371 1.154 1 95.12 51 LEU B C 1
ATOM 1768 O O . LEU B 1 51 ? 2.402 4.902 0.536 1 95.12 51 LEU B O 1
ATOM 1772 N N . LYS B 1 52 ? 4.176 6.324 0.648 1 93.62 52 LYS B N 1
ATOM 1773 C CA . LYS B 1 52 ? 3.99 6.797 -0.72 1 93.62 52 LYS B CA 1
ATOM 1774 C C . LYS B 1 52 ? 4.176 5.664 -1.726 1 93.62 52 LYS B C 1
ATOM 1776 O O . LYS B 1 52 ? 3.383 5.516 -2.656 1 93.62 52 LYS B O 1
ATOM 1781 N N . LEU B 1 53 ? 5.23 4.871 -1.512 1 95.88 53 LEU B N 1
ATOM 1782 C CA . LEU B 1 53 ? 5.461 3.727 -2.389 1 95.88 53 LEU B CA 1
ATOM 1783 C C . LEU B 1 53 ? 4.262 2.785 -2.377 1 95.88 53 LEU B C 1
ATOM 1785 O O . LEU B 1 53 ? 3.764 2.395 -3.436 1 95.88 53 LEU B O 1
ATOM 1789 N N . GLY B 1 54 ? 3.795 2.449 -1.159 1 94.44 54 GLY B N 1
ATOM 1790 C CA . GLY B 1 54 ? 2.652 1.559 -1.018 1 94.44 54 GLY B CA 1
ATOM 1791 C C . GLY B 1 54 ? 1.389 2.104 -1.654 1 94.44 54 GLY B C 1
ATOM 1792 O O . GLY B 1 54 ? 0.619 1.354 -2.258 1 94.44 54 GLY B O 1
ATOM 1793 N N . THR B 1 55 ? 1.19 3.381 -1.551 1 90.88 55 THR B N 1
ATOM 1794 C CA . THR B 1 55 ? 0.001 4.047 -2.066 1 90.88 55 THR B CA 1
ATOM 1795 C C . THR B 1 55 ? 0.044 4.133 -3.59 1 90.88 55 THR B C 1
ATOM 1797 O O . THR B 1 55 ? -0.907 3.73 -4.266 1 90.88 55 THR B O 1
ATOM 1800 N N . PHE B 1 56 ? 1.149 4.496 -4.152 1 91.94 56 PHE B N 1
ATOM 1801 C CA . PHE B 1 56 ? 1.189 4.879 -5.559 1 91.94 56 PHE B CA 1
ATOM 1802 C C . PHE B 1 56 ? 1.511 3.674 -6.438 1 91.94 56 PHE B C 1
ATOM 1804 O O . PHE B 1 56 ? 1.312 3.717 -7.652 1 91.94 56 PHE B O 1
ATOM 1811 N N . ILE B 1 57 ? 1.994 2.557 -5.848 1 94.88 57 ILE B N 1
ATOM 1812 C CA . ILE B 1 57 ? 2.271 1.356 -6.629 1 94.88 57 ILE B CA 1
ATOM 1813 C C . ILE B 1 57 ? 0.973 0.813 -7.219 1 94.88 57 ILE B C 1
ATOM 1815 O O . ILE B 1 57 ? 0.996 0.04 -8.18 1 94.88 57 ILE B O 1
ATOM 1819 N N . GLY B 1 58 ? -0.171 1.229 -6.691 1 92.56 58 GLY B N 1
ATOM 1820 C CA . GLY B 1 58 ? -1.471 0.739 -7.121 1 92.56 58 GLY B CA 1
ATOM 1821 C C . GLY B 1 58 ? -1.743 0.988 -8.594 1 92.56 58 GLY B C 1
ATOM 1822 O O . GLY B 1 58 ? -2.262 0.113 -9.289 1 92.56 58 GLY B O 1
ATOM 1823 N N . THR B 1 59 ? -1.349 2.137 -9.086 1 91.62 59 THR B N 1
ATOM 1824 C CA . THR B 1 59 ? -1.671 2.529 -10.453 1 91.62 59 THR B CA 1
ATOM 1825 C C . THR B 1 59 ? -0.882 1.691 -11.453 1 91.62 59 THR B C 1
ATOM 1827 O O . THR B 1 59 ? -1.466 1.054 -12.328 1 91.62 59 THR B O 1
ATOM 1830 N N . PRO B 1 60 ? 0.49 1.629 -11.32 1 94.81 60 PRO B N 1
ATOM 1831 C CA . PRO B 1 60 ? 1.205 0.777 -12.281 1 94.81 60 PRO B CA 1
ATOM 1832 C C . PRO B 1 60 ? 0.766 -0.684 -12.211 1 94.81 60 PRO B C 1
ATOM 1834 O O . PRO B 1 60 ? 0.771 -1.383 -13.227 1 94.81 60 PRO B O 1
ATOM 1837 N N . MET B 1 61 ? 0.357 -1.167 -11.031 1 95.56 61 MET B N 1
ATOM 1838 C CA . MET B 1 61 ? -0.086 -2.553 -10.922 1 95.56 61 MET B CA 1
ATOM 1839 C C . MET B 1 61 ? -1.439 -2.748 -11.594 1 95.56 61 MET B C 1
ATOM 1841 O O . MET B 1 61 ? -1.674 -3.771 -12.242 1 95.56 61 MET B O 1
ATOM 1845 N N . ARG B 1 62 ? -2.309 -1.843 -11.398 1 93.94 62 ARG B N 1
ATOM 1846 C CA . ARG B 1 62 ? -3.615 -1.913 -12.055 1 93.94 62 ARG B CA 1
ATOM 1847 C C . ARG B 1 62 ? -3.475 -1.859 -13.57 1 93.94 62 ARG B C 1
ATOM 1849 O O . ARG B 1 62 ? -3.975 -2.736 -14.273 1 93.94 62 ARG B O 1
ATOM 1856 N N . GLU B 1 63 ? -2.764 -0.914 -14.078 1 93.88 63 GLU B N 1
ATOM 1857 C CA . GLU B 1 63 ? -2.662 -0.669 -15.516 1 93.88 63 GLU B CA 1
ATOM 1858 C C . GLU B 1 63 ? -1.759 -1.699 -16.188 1 93.88 63 GLU B C 1
ATOM 1860 O O . GLU B 1 63 ? -2.045 -2.154 -17.297 1 93.88 63 GLU B O 1
ATOM 1865 N N . GLY B 1 64 ? -0.677 -2.064 -15.5 1 96.31 64 GLY B N 1
ATOM 1866 C CA . GLY B 1 64 ? 0.335 -2.9 -16.125 1 96.31 64 GLY B CA 1
ATOM 1867 C C . GLY B 1 64 ? 0.092 -4.383 -15.922 1 96.31 64 GLY B C 1
ATOM 1868 O O . GLY B 1 64 ? 0.639 -5.211 -16.656 1 96.31 64 GLY B O 1
ATOM 1869 N N . VAL B 1 65 ? -0.755 -4.746 -14.922 1 97.12 65 VAL B N 1
ATOM 1870 C CA . VAL B 1 65 ? -0.902 -6.168 -14.625 1 97.12 65 VAL B CA 1
ATOM 1871 C C . VAL B 1 65 ? -2.383 -6.539 -14.594 1 97.12 65 VAL B C 1
ATOM 1873 O O . VAL B 1 65 ? -2.826 -7.414 -15.336 1 97.12 65 VAL B O 1
ATOM 1876 N N . ALA B 1 66 ? -3.18 -5.84 -13.859 1 96.75 66 ALA B N 1
ATOM 1877 C CA . ALA B 1 66 ? -4.574 -6.223 -13.648 1 96.75 66 ALA B CA 1
ATOM 1878 C C . ALA B 1 66 ? -5.398 -6.004 -14.914 1 96.75 66 ALA B C 1
ATOM 1880 O O . ALA B 1 66 ? -6.074 -6.922 -15.383 1 96.75 66 ALA B O 1
ATOM 1881 N N . ASP B 1 67 ? -5.273 -4.844 -15.469 1 95.94 67 ASP B N 1
ATOM 1882 C CA . ASP B 1 67 ? -6.125 -4.453 -16.594 1 95.94 67 ASP B CA 1
ATOM 1883 C C . ASP B 1 67 ? -5.926 -5.387 -17.781 1 95.94 67 ASP B C 1
ATOM 1885 O O . ASP B 1 67 ? -6.898 -5.918 -18.328 1 95.94 67 ASP B O 1
ATOM 1889 N N . PRO B 1 68 ? -4.711 -5.668 -18.156 1 96.12 68 PRO B N 1
ATOM 1890 C CA . PRO B 1 68 ? -4.523 -6.555 -19.312 1 96.12 68 PRO B CA 1
ATOM 1891 C C . PRO B 1 68 ? -5.102 -7.949 -19.078 1 96.12 68 PRO B C 1
ATOM 1893 O O . PRO B 1 68 ? -5.371 -8.672 -20.047 1 96.12 68 PRO B O 1
ATOM 1896 N N . MET B 1 69 ? -5.336 -8.336 -17.828 1 95.56 69 MET B N 1
ATOM 1897 C CA . MET B 1 69 ? -5.801 -9.68 -17.5 1 95.56 69 MET B CA 1
ATOM 1898 C C . MET B 1 69 ? -7.285 -9.68 -17.156 1 95.56 69 MET B C 1
ATOM 1900 O O . MET B 1 69 ? -7.84 -10.703 -16.766 1 95.56 69 MET B O 1
ATOM 1904 N N . GLY B 1 70 ? -7.871 -8.539 -17.188 1 95 70 GLY B N 1
ATOM 1905 C CA . GLY B 1 70 ? -9.289 -8.43 -16.891 1 95 70 GLY B CA 1
ATOM 1906 C C . GLY B 1 70 ? -9.602 -8.609 -15.414 1 95 70 GLY B C 1
ATOM 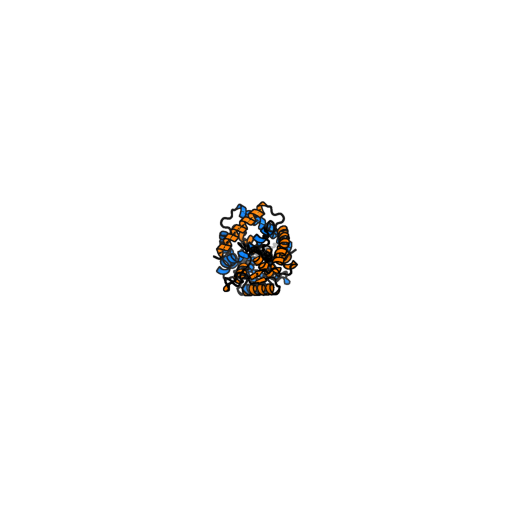1907 O O . GLY B 1 70 ? -10.664 -9.125 -15.055 1 95 70 GLY B O 1
ATOM 1908 N N . LEU B 1 71 ? -8.711 -8.297 -14.57 1 96.06 71 LEU B N 1
ATOM 1909 C CA . LEU B 1 71 ? -8.891 -8.406 -13.125 1 96.06 71 LEU B CA 1
ATOM 1910 C C . LEU B 1 71 ? -9.125 -7.031 -12.5 1 96.06 71 LEU B C 1
ATOM 1912 O O . LEU B 1 71 ? -8.57 -6.031 -12.961 1 96.06 71 LEU B O 1
ATOM 1916 N N . THR B 1 72 ? -9.891 -7.012 -11.477 1 93.06 72 THR B N 1
ATOM 1917 C CA . THR B 1 72 ? -9.883 -5.84 -10.609 1 93.06 72 THR B CA 1
ATOM 1918 C C . THR B 1 72 ? -8.609 -5.793 -9.766 1 93.06 72 THR B C 1
ATOM 1920 O O . THR B 1 72 ? -7.895 -6.793 -9.664 1 93.06 72 THR B O 1
ATOM 1923 N N . ALA B 1 73 ? -8.367 -4.652 -9.164 1 91.94 73 ALA B N 1
ATOM 1924 C CA . ALA B 1 73 ? -7.223 -4.531 -8.266 1 91.94 73 ALA B CA 1
ATOM 1925 C C . ALA B 1 73 ? -7.328 -5.523 -7.109 1 91.94 73 ALA B C 1
ATOM 1927 O O . ALA B 1 73 ? -6.336 -6.141 -6.723 1 91.94 73 ALA B O 1
ATOM 1928 N N . THR B 1 74 ? -8.523 -5.672 -6.555 1 92.69 74 THR B N 1
ATOM 1929 C CA . THR B 1 74 ? -8.734 -6.605 -5.453 1 92.69 74 THR B CA 1
ATOM 1930 C C . THR B 1 74 ? -8.516 -8.047 -5.918 1 92.69 74 THR B C 1
ATOM 1932 O O . THR B 1 74 ? -7.859 -8.828 -5.23 1 92.69 74 THR B O 1
ATOM 1935 N N . ASP B 1 75 ? -8.992 -8.375 -7.098 1 95.5 75 ASP B N 1
ATOM 1936 C CA . ASP B 1 75 ? -8.797 -9.711 -7.648 1 95.5 75 ASP B CA 1
ATOM 1937 C C . ASP B 1 75 ? -7.316 -10.023 -7.824 1 95.5 75 ASP B C 1
ATOM 1939 O O . ASP B 1 75 ? -6.859 -11.117 -7.488 1 95.5 75 ASP B O 1
ATOM 1943 N N . LEU B 1 76 ? -6.645 -9.086 -8.336 1 96.62 76 LEU B N 1
ATOM 1944 C CA . LEU B 1 76 ? -5.211 -9.273 -8.547 1 96.62 76 LEU B CA 1
ATOM 1945 C C . LEU B 1 76 ? -4.496 -9.539 -7.227 1 96.62 76 LEU B C 1
ATOM 1947 O O . LEU B 1 76 ? -3.656 -10.438 -7.137 1 96.62 76 LEU B O 1
ATOM 1951 N N . ARG B 1 77 ? -4.801 -8.75 -6.219 1 95.38 77 ARG B N 1
ATOM 1952 C CA . ARG B 1 77 ? -4.172 -8.93 -4.914 1 95.38 77 ARG B CA 1
ATOM 1953 C C . ARG B 1 77 ? -4.449 -10.328 -4.359 1 95.38 77 ARG B C 1
ATOM 1955 O O . ARG B 1 77 ? -3.564 -10.953 -3.775 1 95.38 77 ARG B O 1
ATOM 1962 N N . ILE B 1 78 ? -5.652 -10.836 -4.523 1 96.56 78 ILE B N 1
ATOM 1963 C CA . ILE B 1 78 ? -6.008 -12.164 -4.039 1 96.56 78 ILE B CA 1
ATOM 1964 C C . ILE B 1 78 ? -5.234 -13.219 -4.824 1 96.56 78 ILE B C 1
ATOM 1966 O O . ILE B 1 78 ? -4.68 -14.156 -4.242 1 96.56 78 ILE B O 1
ATOM 1970 N N . VAL B 1 79 ? -5.164 -13.07 -6.125 1 97.19 79 VAL B N 1
ATOM 1971 C CA . VAL B 1 79 ? -4.449 -14.016 -6.984 1 97.19 79 VAL B CA 1
ATOM 1972 C C . VAL B 1 79 ? -2.973 -14.047 -6.598 1 97.19 79 VAL B C 1
ATOM 1974 O O . VAL B 1 79 ? -2.383 -15.125 -6.477 1 97.19 79 VAL B O 1
ATOM 1977 N N . LEU B 1 80 ? -2.402 -12.898 -6.352 1 96.38 80 LEU B N 1
ATOM 1978 C CA . LEU B 1 80 ? -0.991 -12.828 -5.992 1 96.38 80 LEU B CA 1
ATOM 1979 C C . LEU B 1 80 ? -0.753 -13.422 -4.605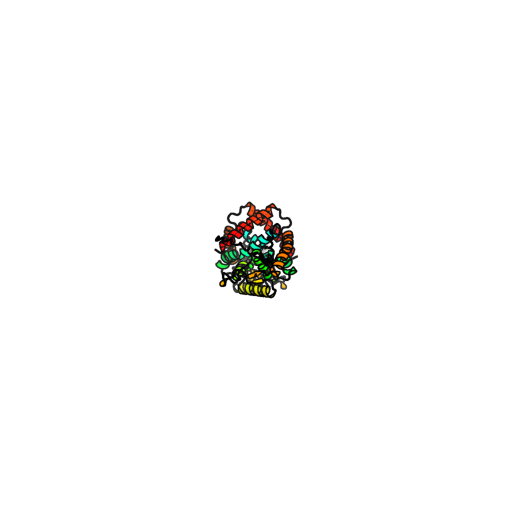 1 96.38 80 LEU B C 1
ATOM 1981 O O . LEU B 1 80 ? 0.239 -14.125 -4.387 1 96.38 80 LEU B O 1
ATOM 1985 N N . ALA B 1 81 ? -1.622 -13.117 -3.709 1 94.94 81 ALA B N 1
ATOM 1986 C CA . ALA B 1 81 ? -1.486 -13.656 -2.357 1 94.94 81 ALA B CA 1
ATOM 1987 C C . ALA B 1 81 ? -1.566 -15.18 -2.361 1 94.94 81 ALA B C 1
ATOM 1989 O O . ALA B 1 81 ? -0.719 -15.852 -1.771 1 94.94 81 ALA B O 1
ATOM 1990 N N . LEU B 1 82 ? -2.508 -15.75 -3.037 1 95.94 82 LEU B N 1
ATOM 1991 C CA . LEU B 1 82 ? -2.695 -17.203 -3.086 1 95.94 82 LEU B CA 1
ATOM 1992 C C . LEU B 1 82 ? -1.59 -17.859 -3.9 1 95.94 82 LEU B C 1
ATOM 1994 O O . LEU B 1 82 ? -1.163 -18.969 -3.584 1 95.94 82 LEU B O 1
ATOM 1998 N N . GLY B 1 83 ? -1.205 -17.188 -4.98 1 94.62 83 GLY B N 1
ATOM 1999 C CA . GLY B 1 83 ? -0.113 -17.719 -5.785 1 94.62 83 GLY B CA 1
ATOM 2000 C C . GLY B 1 83 ? 1.197 -17.812 -5.023 1 94.62 83 GLY B C 1
ATOM 2001 O O . GLY B 1 83 ? 1.969 -18.75 -5.211 1 94.62 83 GLY B O 1
ATOM 2002 N N . GLY B 1 84 ? 1.45 -16.844 -4.203 1 90.06 84 GLY B N 1
ATOM 2003 C CA . GLY B 1 84 ? 2.688 -16.781 -3.439 1 90.06 84 GLY B CA 1
ATOM 2004 C C . GLY B 1 84 ? 2.635 -17.609 -2.162 1 90.06 84 GLY B C 1
ATOM 2005 O O . GLY B 1 84 ? 3.633 -18.203 -1.763 1 90.06 84 GLY B O 1
ATOM 2006 N N . GLU B 1 85 ? 1.498 -17.641 -1.521 1 88.88 85 GLU B N 1
ATOM 2007 C CA . GLU B 1 85 ? 1.398 -18.219 -0.183 1 88.88 85 GLU B CA 1
ATOM 2008 C C . GLU B 1 85 ? 0.724 -19.578 -0.218 1 88.88 85 GLU B C 1
ATOM 2010 O O . GLU B 1 85 ? 0.765 -20.328 0.765 1 88.88 85 GLU B O 1
ATOM 2015 N N . GLY B 1 86 ? 0.162 -19.922 -1.327 1 91.69 86 GLY B N 1
ATOM 2016 C CA . GLY B 1 86 ? -0.606 -21.141 -1.408 1 91.69 86 GLY B CA 1
ATOM 2017 C C . GLY B 1 86 ? -2.043 -20.984 -0.948 1 91.69 86 GLY B C 1
ATOM 2018 O O . GLY B 1 86 ? -2.764 -20.109 -1.439 1 91.69 86 GLY B O 1
ATOM 2019 N N . GLU B 1 87 ? -2.465 -21.734 -0.007 1 93.62 87 GLU B N 1
ATOM 2020 C CA . GLU B 1 87 ? -3.85 -21.641 0.448 1 93.62 87 GLU B CA 1
ATOM 2021 C C . GLU B 1 87 ? -3.977 -20.703 1.644 1 93.62 87 GLU B C 1
ATOM 2023 O O . GLU B 1 87 ? -3.107 -20.688 2.518 1 93.62 87 GLU B O 1
ATOM 2028 N N . LEU B 1 88 ? -4.953 -19.875 1.682 1 94.5 88 LEU B N 1
ATOM 2029 C CA . LEU B 1 88 ? -5.246 -18.906 2.734 1 94.5 88 LEU B CA 1
ATOM 2030 C C . LEU B 1 88 ? -6.73 -18.922 3.086 1 94.5 88 LEU B C 1
ATOM 2032 O O . LEU B 1 88 ? -7.582 -19.062 2.203 1 94.5 88 LEU B O 1
ATOM 2036 N N . ALA B 1 89 ? -6.977 -18.688 4.359 1 94.62 89 ALA B N 1
ATOM 2037 C CA . ALA B 1 89 ? -8.359 -18.5 4.793 1 94.62 89 ALA B CA 1
ATOM 2038 C C . ALA B 1 89 ? -8.836 -17.078 4.531 1 94.62 89 ALA B C 1
ATOM 2040 O O . ALA B 1 89 ? -8.023 -16.172 4.344 1 94.62 89 ALA B O 1
ATOM 2041 N N . GLY B 1 90 ? -10.164 -17.016 4.484 1 93.62 90 GLY B N 1
ATOM 2042 C CA . GLY B 1 90 ? -10.766 -15.703 4.266 1 93.62 90 GLY B CA 1
ATOM 2043 C C . GLY B 1 90 ? -10.273 -14.648 5.242 1 93.62 90 GLY B C 1
ATOM 2044 O O . GLY B 1 90 ? -9.969 -13.523 4.844 1 93.62 90 GLY B O 1
ATOM 2045 N N . HIS B 1 91 ? -10.109 -15 6.516 1 92.19 91 HIS B N 1
ATOM 2046 C CA . HIS B 1 91 ? -9.688 -14.039 7.523 1 92.19 91 HIS B CA 1
ATOM 2047 C C . HIS B 1 91 ? -8.227 -13.641 7.332 1 92.19 91 HIS B C 1
ATOM 2049 O O . HIS B 1 91 ? -7.852 -12.492 7.582 1 92.19 91 HIS B O 1
ATOM 2055 N N . GLU B 1 92 ? -7.406 -14.547 6.863 1 91.5 92 GLU B N 1
ATOM 2056 C CA . GLU B 1 92 ? -6.012 -14.25 6.559 1 91.5 92 GLU B CA 1
ATOM 2057 C C . GLU B 1 92 ? -5.898 -13.281 5.383 1 91.5 92 GLU B C 1
ATOM 2059 O O . GLU B 1 92 ? -5.09 -12.352 5.41 1 91.5 92 GLU B O 1
ATOM 2064 N N . LEU B 1 93 ? -6.727 -13.539 4.387 1 93.81 93 LEU B N 1
ATOM 2065 C CA . LEU B 1 93 ? -6.762 -12.633 3.242 1 93.81 93 LEU B CA 1
ATOM 2066 C C . LEU B 1 93 ? -7.242 -11.25 3.66 1 93.81 93 LEU B C 1
ATOM 2068 O O . LEU B 1 93 ? -6.707 -10.234 3.201 1 93.81 93 LEU B O 1
ATOM 2072 N N . SER B 1 94 ? -8.242 -11.203 4.523 1 92.5 94 SER B N 1
ATOM 2073 C CA . SER B 1 94 ? -8.727 -9.938 5.051 1 92.5 94 SER B CA 1
ATOM 2074 C C . SER B 1 94 ? -7.621 -9.18 5.781 1 92.5 94 SER B C 1
ATOM 2076 O O . SER B 1 94 ? -7.434 -7.98 5.562 1 92.5 94 SER B O 1
ATOM 2078 N N . ASP B 1 95 ? -6.855 -9.867 6.574 1 85.81 95 ASP B N 1
ATOM 2079 C CA . ASP B 1 95 ? -5.758 -9.281 7.332 1 85.81 95 ASP B CA 1
ATOM 2080 C C . ASP B 1 95 ? -4.664 -8.758 6.406 1 85.81 95 ASP B C 1
ATOM 2082 O O . ASP B 1 95 ? -4.195 -7.629 6.559 1 85.81 95 ASP B O 1
ATOM 2086 N N . ILE B 1 96 ? -4.312 -9.523 5.406 1 85.94 96 ILE B N 1
ATOM 2087 C CA . ILE B 1 96 ? -3.256 -9.188 4.457 1 85.94 96 ILE B CA 1
ATOM 2088 C C . ILE B 1 96 ? -3.668 -7.977 3.627 1 85.94 96 ILE B C 1
ATOM 2090 O O . ILE B 1 96 ? -2.861 -7.074 3.393 1 85.94 96 ILE B O 1
ATOM 2094 N N . MET B 1 97 ? -4.887 -7.898 3.256 1 86.88 97 MET B N 1
ATOM 2095 C CA . MET B 1 97 ? -5.355 -6.871 2.33 1 86.88 97 MET B CA 1
ATOM 2096 C C . MET B 1 97 ? -5.801 -5.625 3.084 1 86.88 97 MET B C 1
ATOM 2098 O O . MET B 1 97 ? -5.957 -4.555 2.49 1 86.88 97 MET B O 1
ATOM 2102 N N . GLY B 1 98 ? -6.082 -5.793 4.352 1 82.94 98 GLY B N 1
ATOM 2103 C CA . GLY B 1 98 ? -6.648 -4.688 5.105 1 82.94 98 GLY B CA 1
ATOM 2104 C C . GLY B 1 98 ? -8.062 -4.34 4.68 1 82.94 98 GLY B C 1
ATOM 2105 O O . GLY B 1 98 ? -8.43 -3.164 4.633 1 82.94 98 GLY B O 1
ATOM 2106 N N . LEU B 1 99 ? -8.812 -5.301 4.305 1 85.62 99 LEU B N 1
ATOM 2107 C CA . LEU B 1 99 ? -10.188 -5.113 3.867 1 85.62 99 LEU B CA 1
ATOM 2108 C C . LEU B 1 99 ? -11.156 -5.82 4.809 1 85.62 99 LEU B C 1
ATOM 2110 O O . LEU B 1 99 ? -10.82 -6.852 5.395 1 85.62 99 LEU B O 1
ATOM 2114 N N . PRO B 1 100 ? -12.352 -5.289 4.887 1 87.69 100 PRO B N 1
ATOM 2115 C CA . PRO B 1 100 ? -13.375 -5.988 5.672 1 87.69 100 PRO B CA 1
ATOM 2116 C C . PRO B 1 100 ? -13.68 -7.383 5.133 1 87.69 100 PRO B C 1
ATOM 2118 O O . PRO B 1 100 ? -13.688 -7.59 3.918 1 87.69 100 PRO B O 1
ATOM 2121 N N . PRO B 1 101 ? -13.945 -8.344 6.047 1 93.12 101 PRO B N 1
ATOM 2122 C CA . PRO B 1 101 ? -14.219 -9.727 5.652 1 93.12 101 PRO B CA 1
ATOM 2123 C C . PRO B 1 101 ? -15.312 -9.828 4.59 1 93.12 101 PRO B C 1
ATOM 2125 O O . PRO B 1 101 ? -15.227 -10.68 3.695 1 93.12 101 PRO B O 1
ATOM 2128 N N . MET B 1 102 ? -16.266 -9.023 4.641 1 94.12 102 MET B N 1
ATOM 2129 C CA . MET B 1 102 ? -17.359 -9.086 3.676 1 94.12 102 MET B CA 1
ATOM 2130 C C . MET B 1 102 ? -16.859 -8.812 2.264 1 94.12 102 MET B C 1
ATOM 2132 O O . MET B 1 102 ? -17.297 -9.461 1.31 1 94.12 102 MET B O 1
ATOM 2136 N N . ASN B 1 103 ? -15.922 -7.832 2.053 1 92.31 103 ASN B N 1
ATOM 2137 C CA . ASN B 1 103 ? -15.344 -7.512 0.751 1 92.31 103 ASN B CA 1
ATOM 2138 C C . ASN B 1 103 ? -14.5 -8.656 0.213 1 92.31 103 ASN B C 1
ATOM 2140 O O . ASN B 1 103 ? -14.57 -8.984 -0.974 1 92.31 103 ASN B O 1
ATOM 2144 N N . VAL B 1 104 ? -13.75 -9.258 1.097 1 95.06 104 VAL B N 1
ATOM 2145 C CA . VAL B 1 104 ? -12.883 -10.367 0.721 1 95.06 104 VAL B CA 1
ATOM 2146 C C . VAL B 1 104 ? -13.734 -11.57 0.32 1 95.06 104 VAL B C 1
ATOM 2148 O O . VAL B 1 104 ? -13.453 -12.227 -0.686 1 95.06 104 VAL B O 1
ATOM 2151 N N . SER B 1 105 ? -14.75 -11.859 1.101 1 96.19 105 SER B N 1
ATOM 2152 C CA . SER B 1 105 ? -15.633 -12.977 0.792 1 96.19 105 SER B CA 1
ATOM 2153 C C . SER B 1 105 ? -16.281 -12.805 -0.582 1 96.19 105 SER B C 1
ATOM 2155 O O . SER B 1 105 ? -16.359 -13.766 -1.352 1 96.19 105 SER B O 1
ATOM 2157 N N . ARG B 1 106 ? -16.688 -11.641 -0.856 1 96.56 106 ARG B N 1
ATOM 2158 C CA . ARG B 1 106 ? -17.297 -11.352 -2.154 1 96.56 106 ARG B CA 1
ATOM 2159 C C . ARG B 1 106 ? -16.281 -11.547 -3.281 1 96.56 106 ARG B C 1
ATOM 2161 O O . ARG B 1 106 ? -16.609 -12.102 -4.332 1 96.56 106 ARG B O 1
ATOM 2168 N N . ALA B 1 107 ? -15.109 -11.07 -3.059 1 96.19 107 ALA B N 1
ATOM 2169 C CA . ALA B 1 107 ? -14.07 -11.219 -4.074 1 96.19 107 ALA B CA 1
ATOM 2170 C C . ALA B 1 107 ? -13.719 -12.688 -4.293 1 96.19 107 ALA B C 1
ATOM 2172 O O . ALA B 1 107 ? -13.562 -13.133 -5.43 1 96.19 107 ALA B O 1
ATOM 2173 N N . ILE B 1 108 ? -13.633 -13.438 -3.223 1 97.19 108 ILE B N 1
ATOM 2174 C CA . ILE B 1 108 ? -13.359 -14.867 -3.314 1 97.19 108 ILE B CA 1
ATOM 2175 C C . ILE B 1 108 ? -14.492 -15.555 -4.082 1 97.19 108 ILE B C 1
ATOM 2177 O O . ILE B 1 108 ? -14.242 -16.391 -4.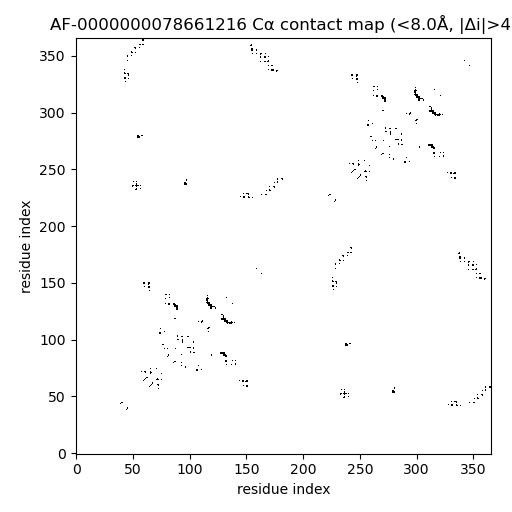953 1 97.19 108 ILE B O 1
ATOM 2181 N N . ALA B 1 109 ? -15.695 -15.242 -3.736 1 97.5 109 ALA B N 1
ATOM 2182 C CA . ALA B 1 109 ? -16.859 -15.812 -4.422 1 97.5 109 ALA B CA 1
ATOM 2183 C C . ALA B 1 109 ? -16.812 -15.508 -5.918 1 97.5 109 ALA B C 1
ATOM 2185 O O . ALA B 1 109 ? -17.062 -16.391 -6.746 1 97.5 109 ALA B O 1
ATOM 2186 N N . ALA B 1 110 ? -16.5 -14.305 -6.262 1 97.25 110 ALA B N 1
ATOM 2187 C CA . ALA B 1 110 ? -16.422 -13.898 -7.664 1 97.25 110 ALA B CA 1
ATOM 2188 C C . ALA B 1 110 ? -15.328 -14.672 -8.398 1 97.25 110 ALA B C 1
ATOM 2190 O O . ALA B 1 110 ? -15.539 -15.148 -9.516 1 97.25 110 ALA B O 1
ATOM 2191 N N . LEU B 1 111 ? -14.172 -14.828 -7.777 1 97.94 111 LEU B N 1
ATOM 2192 C CA . LEU B 1 111 ? -13.055 -15.547 -8.383 1 97.94 111 LEU B CA 1
ATOM 2193 C C . LEU B 1 111 ? -13.359 -17.031 -8.492 1 97.94 111 LEU B C 1
ATOM 2195 O O . LEU B 1 111 ? -12.922 -17.688 -9.438 1 97.94 111 LEU B O 1
ATOM 2199 N N . THR B 1 112 ? -14.094 -17.531 -7.52 1 97.94 112 THR B N 1
ATOM 2200 C CA . THR B 1 112 ? -14.539 -18.922 -7.562 1 97.94 112 THR B CA 1
ATOM 2201 C C . THR B 1 112 ? -15.5 -19.141 -8.727 1 97.94 112 THR B C 1
ATOM 2203 O O . THR B 1 112 ? -15.375 -20.125 -9.461 1 97.94 112 THR B O 1
ATOM 2206 N N . GLN B 1 113 ? -16.406 -18.266 -8.859 1 97.69 113 GLN B N 1
ATOM 2207 C CA . GLN B 1 113 ? -17.359 -18.344 -9.961 1 97.69 113 GLN B CA 1
ATOM 2208 C C . GLN B 1 113 ? -16.656 -18.297 -11.312 1 97.69 113 GLN B C 1
ATOM 2210 O O . GLN B 1 113 ? -17.078 -18.938 -12.266 1 97.69 113 GLN B O 1
ATOM 2215 N N . ARG B 1 114 ? -15.539 -17.594 -11.375 1 97.31 114 ARG B N 1
ATOM 2216 C CA . ARG B 1 114 ? -14.758 -17.469 -12.602 1 97.31 114 ARG B CA 1
ATOM 2217 C C . ARG B 1 114 ? -13.852 -18.672 -12.797 1 97.31 114 ARG B C 1
ATOM 2219 O O . ARG B 1 114 ? -13.125 -18.766 -13.789 1 97.31 114 ARG B O 1
ATOM 2226 N N . GLY B 1 115 ? -13.844 -19.531 -11.781 1 98 115 GLY B N 1
ATOM 2227 C CA . GLY B 1 115 ? -13.07 -20.766 -11.867 1 98 115 GLY B CA 1
ATOM 2228 C C . GLY B 1 115 ? -11.609 -20.578 -11.516 1 98 115 GLY B C 1
ATOM 2229 O O . GLY B 1 115 ? -10.766 -21.422 -11.844 1 98 115 GLY B O 1
ATOM 2230 N N . LEU B 1 116 ? -11.203 -19.469 -10.828 1 98.19 116 LEU B N 1
ATOM 2231 C CA . LEU B 1 116 ? -9.805 -19.141 -10.555 1 98.19 116 LEU B CA 1
ATOM 2232 C C . LEU B 1 116 ? -9.414 -19.578 -9.148 1 98.19 116 LEU B C 1
ATOM 2234 O O . LEU B 1 116 ? -8.234 -19.75 -8.852 1 98.19 116 LEU B O 1
ATOM 2238 N N . VAL B 1 117 ? -10.375 -19.688 -8.242 1 98.25 117 VAL B N 1
ATOM 2239 C CA . VAL B 1 117 ? -10.156 -20.047 -6.844 1 98.25 117 VAL B CA 1
ATOM 2240 C C . VAL B 1 117 ? -11.023 -21.234 -6.473 1 98.25 117 VAL B C 1
ATOM 2242 O O . VAL B 1 117 ? -12.148 -21.375 -6.969 1 98.25 117 VAL B O 1
ATOM 2245 N N . GLU B 1 118 ? -10.562 -22.109 -5.684 1 97.5 118 GLU B N 1
ATOM 2246 C CA . GLU B 1 118 ? -11.281 -23.281 -5.207 1 97.5 118 GLU B CA 1
ATOM 2247 C C . GLU B 1 118 ? -10.961 -23.578 -3.74 1 97.5 118 GLU B C 1
ATOM 2249 O O . GLU B 1 118 ? -10.031 -22.984 -3.178 1 97.5 118 GLU B O 1
ATOM 2254 N N . PRO B 1 119 ? -11.789 -24.438 -3.064 1 94.62 119 PRO B N 1
ATOM 2255 C CA . PRO B 1 119 ? -11.508 -24.766 -1.665 1 94.62 119 PRO B CA 1
ATOM 2256 C C . PRO B 1 119 ? -10.133 -25.391 -1.472 1 94.62 119 PRO B C 1
ATOM 2258 O O . PRO B 1 119 ? -9.664 -26.141 -2.332 1 94.62 119 PRO B O 1
ATOM 2261 N N . GLY B 1 120 ? -9.523 -25.016 -0.366 1 93.38 120 GLY B N 1
ATOM 2262 C CA . GLY B 1 120 ? -8.219 -25.562 -0.033 1 93.38 120 GLY B CA 1
ATOM 2263 C C . GLY B 1 120 ? -8.242 -27.062 0.209 1 93.38 120 GLY B C 1
ATOM 2264 O O . GLY B 1 120 ? -9.312 -27.672 0.259 1 93.38 120 GLY B O 1
ATOM 2265 N N . LEU B 1 121 ? -7.062 -27.641 0.251 1 84.56 121 LEU B N 1
ATOM 2266 C CA . LEU B 1 121 ? -6.914 -29.094 0.395 1 84.56 121 LEU B CA 1
ATOM 2267 C C . LEU B 1 121 ? -6.871 -29.484 1.866 1 84.56 121 LEU B C 1
ATOM 2269 O O . LEU B 1 121 ? -7.172 -30.641 2.213 1 84.56 121 LEU B O 1
ATOM 2273 N N . ASP B 1 122 ? -6.285 -28.438 2.625 1 74.19 122 ASP B N 1
ATOM 2274 C CA . ASP B 1 122 ? -6.164 -28.75 4.043 1 74.19 122 ASP B CA 1
ATOM 2275 C C . ASP B 1 122 ? -7.535 -28.781 4.715 1 74.19 122 ASP B C 1
ATOM 2277 O O . ASP B 1 122 ? -8.156 -27.75 4.93 1 74.19 122 ASP B O 1
ATOM 2281 N N . ARG B 1 123 ? -8.062 -29.938 4.902 1 67.38 123 ARG B N 1
ATOM 2282 C CA . ARG B 1 123 ? -9.375 -30.141 5.5 1 67.38 123 ARG B CA 1
ATOM 2283 C C . ARG B 1 123 ? -9.273 -30.344 7.008 1 67.38 123 ARG B C 1
ATOM 2285 O O . ARG B 1 123 ? -10.234 -30.75 7.656 1 67.38 123 ARG B O 1
ATOM 2292 N N . SER B 1 124 ? -7.98 -30.266 7.445 1 66.5 124 SER B N 1
ATOM 2293 C CA . SER B 1 124 ? -7.812 -30.578 8.859 1 66.5 124 SER B CA 1
ATOM 2294 C C . SER B 1 124 ? -8.516 -29.562 9.742 1 66.5 124 SER B C 1
ATOM 2296 O O . SER B 1 124 ? -8.891 -29.859 10.875 1 66.5 124 SER B O 1
ATOM 2298 N N . ASN B 1 125 ? -8.422 -28.344 9.266 1 64.38 125 ASN B N 1
ATOM 2299 C CA . ASN B 1 125 ? -9.094 -27.328 10.062 1 64.38 125 ASN B CA 1
ATOM 2300 C C . ASN B 1 125 ? -10.328 -26.781 9.344 1 64.38 125 ASN B C 1
ATOM 2302 O O . ASN B 1 125 ? -10.227 -25.828 8.562 1 64.38 125 ASN B O 1
ATOM 2306 N N . ARG B 1 126 ? -11.445 -27.562 9.602 1 64.5 126 ARG B N 1
ATOM 2307 C CA . ARG B 1 126 ? -12.719 -27.281 8.953 1 64.5 126 ARG B CA 1
ATOM 2308 C C . ARG B 1 126 ? -13.133 -25.828 9.188 1 64.5 126 ARG B C 1
ATOM 2310 O O . ARG B 1 126 ? -13.805 -25.234 8.344 1 64.5 126 ARG B O 1
ATOM 2317 N N . ARG B 1 127 ? -12.602 -25.312 10.305 1 72.5 127 ARG B N 1
ATOM 2318 C CA . ARG B 1 127 ? -13.07 -23.969 10.625 1 72.5 127 ARG B CA 1
ATOM 2319 C C . ARG B 1 127 ? -12.32 -22.922 9.812 1 72.5 127 ARG B C 1
ATOM 2321 O O . ARG B 1 127 ? -12.852 -21.844 9.547 1 72.5 127 ARG B O 1
ATOM 2328 N N . ARG B 1 128 ? -11.188 -23.234 9.281 1 82.31 128 ARG B N 1
ATOM 2329 C CA . ARG B 1 128 ? -10.383 -22.266 8.555 1 82.31 128 ARG B CA 1
ATOM 2330 C C . ARG B 1 128 ? -10.883 -22.094 7.125 1 82.31 128 ARG B C 1
ATOM 2332 O O . ARG B 1 128 ? -10.859 -21 6.574 1 82.31 128 ARG B O 1
ATOM 2339 N N . LYS B 1 129 ? -11.484 -23 6.523 1 87.94 129 LYS B N 1
ATOM 2340 C CA . LYS B 1 129 ? -12 -23.047 5.156 1 87.94 129 LYS B CA 1
ATOM 2341 C C . LYS B 1 129 ? -11.086 -22.312 4.191 1 87.94 129 LYS B C 1
ATOM 2343 O O . LYS B 1 129 ? -11.492 -21.328 3.57 1 87.94 129 LYS B O 1
ATOM 2348 N N . PRO B 1 130 ? -9.852 -22.781 4.129 1 95.06 130 PRO B N 1
ATOM 2349 C CA . PRO B 1 130 ? -8.93 -22.094 3.229 1 95.06 130 PRO B CA 1
ATOM 2350 C C . PRO B 1 130 ? -9.328 -22.219 1.761 1 95.06 130 PRO B C 1
ATOM 2352 O O . PRO B 1 130 ? -10.094 -23.109 1.398 1 95.06 130 PRO B O 1
ATOM 2355 N N . VAL B 1 131 ? -8.883 -21.297 0.996 1 96.75 131 VAL B N 1
ATOM 2356 C CA . VAL B 1 131 ? -9.039 -21.344 -0.454 1 96.75 131 VAL B CA 1
ATOM 2357 C C . VAL B 1 131 ? -7.664 -21.344 -1.121 1 96.75 131 VAL B C 1
ATOM 2359 O O . VAL B 1 131 ? -6.664 -20.969 -0.496 1 96.75 131 VAL B O 1
ATOM 2362 N N . ARG B 1 132 ? -7.574 -21.766 -2.33 1 97.25 132 ARG B N 1
ATOM 2363 C CA . ARG B 1 132 ? -6.359 -21.797 -3.139 1 97.25 132 ARG B CA 1
ATOM 2364 C C . ARG B 1 132 ? -6.672 -21.516 -4.609 1 97.25 132 ARG B C 1
ATOM 2366 O O . ARG B 1 132 ? -7.84 -21.5 -5.004 1 97.25 132 ARG B O 1
ATOM 2373 N N . LEU B 1 133 ? -5.594 -21.297 -5.344 1 97.81 133 LEU B N 1
ATOM 2374 C CA . LEU B 1 133 ? -5.789 -21.156 -6.781 1 97.81 133 LEU B CA 1
ATOM 2375 C C . LEU B 1 133 ? -6.133 -22.5 -7.418 1 97.81 133 LEU B C 1
ATOM 2377 O O . LEU B 1 133 ? -5.547 -23.531 -7.066 1 97.81 133 LEU B O 1
ATOM 2381 N N . SER B 1 134 ? -7.141 -22.484 -8.305 1 97.94 134 SER B N 1
ATOM 2382 C CA . SER B 1 134 ? -7.359 -23.625 -9.188 1 97.94 134 SER B CA 1
ATOM 2383 C C . SER B 1 134 ? -6.234 -23.75 -10.211 1 97.94 134 SER B C 1
ATOM 2385 O O . SER B 1 134 ? -5.289 -22.969 -10.203 1 97.94 134 SER B O 1
ATOM 2387 N N . ALA B 1 135 ? -6.336 -24.812 -11.07 1 97.31 135 ALA B N 1
ATOM 2388 C CA . ALA B 1 135 ? -5.387 -24.938 -12.172 1 97.31 135 ALA B CA 1
ATOM 2389 C C . ALA B 1 135 ? -5.434 -23.719 -13.078 1 97.31 135 ALA B C 1
ATOM 2391 O O . ALA B 1 135 ? -4.391 -23.219 -13.508 1 97.31 135 ALA B O 1
ATOM 2392 N N . GLU B 1 136 ? -6.629 -23.266 -13.359 1 97.56 136 GLU B N 1
ATOM 2393 C CA . GLU B 1 136 ? -6.797 -22.047 -14.164 1 97.56 136 GLU B CA 1
ATOM 2394 C C . GLU B 1 136 ? -6.258 -20.828 -13.438 1 97.56 136 GLU B C 1
ATOM 2396 O O . GLU B 1 136 ? -5.648 -19.953 -14.047 1 97.56 136 GLU B O 1
ATOM 2401 N N . GLY B 1 137 ? -6.477 -20.75 -12.125 1 97.88 137 GLY B N 1
ATOM 2402 C CA . GLY B 1 137 ? -5.922 -19.688 -11.297 1 97.88 137 GLY B CA 1
ATOM 2403 C C . GLY B 1 137 ? -4.406 -19.656 -11.297 1 97.88 137 GLY B C 1
ATOM 2404 O O . GLY B 1 137 ? -3.803 -18.594 -11.344 1 97.88 137 GLY B O 1
ATOM 2405 N N . GLN B 1 138 ? -3.859 -20.828 -11.305 1 96.94 138 GLN B N 1
ATOM 2406 C CA . GLN B 1 138 ? -2.406 -20.938 -11.344 1 96.94 138 GLN B CA 1
ATOM 2407 C C . GLN B 1 138 ? -1.855 -20.484 -12.695 1 96.94 138 GLN B C 1
ATOM 2409 O O . GLN B 1 138 ? -0.793 -19.859 -12.758 1 96.94 138 GLN B O 1
ATOM 2414 N N . ARG B 1 139 ? -2.551 -20.828 -13.719 1 96.69 139 ARG B N 1
ATOM 2415 C CA . ARG B 1 139 ? -2.15 -20.375 -15.047 1 96.69 139 ARG B CA 1
ATOM 2416 C C . ARG B 1 139 ? -2.205 -18.844 -15.133 1 96.69 139 ARG B C 1
ATOM 2418 O O . ARG B 1 139 ? -1.3 -18.219 -15.688 1 96.69 139 ARG B O 1
ATOM 2425 N N . LEU B 1 140 ? -3.232 -18.297 -14.562 1 97.06 140 LEU B N 1
ATOM 2426 C CA . LEU B 1 140 ? -3.352 -16.844 -14.539 1 97.06 140 LEU B CA 1
ATOM 2427 C C . LEU B 1 140 ? -2.234 -16.219 -13.711 1 97.06 140 LEU B C 1
ATOM 2429 O O . LEU B 1 140 ? -1.636 -15.219 -14.117 1 97.06 140 LEU B O 1
ATOM 2433 N N . PHE B 1 141 ? -1.943 -16.797 -12.578 1 96.94 141 PHE B N 1
ATOM 2434 C CA . PHE B 1 141 ? -0.852 -16.344 -11.727 1 96.94 141 PHE B CA 1
ATOM 2435 C C . PHE B 1 141 ? 0.466 -16.344 -12.492 1 96.94 141 PHE B C 1
ATOM 2437 O O . PHE B 1 141 ? 1.228 -15.375 -12.422 1 96.94 141 PHE B O 1
ATOM 2444 N N . ALA B 1 142 ? 0.694 -17.359 -13.203 1 95.12 142 ALA B N 1
ATOM 2445 C CA . ALA B 1 142 ? 1.927 -17.469 -13.977 1 95.12 142 ALA B CA 1
ATOM 2446 C C . ALA B 1 142 ? 2.021 -16.359 -15.016 1 95.12 142 ALA B C 1
ATOM 2448 O O . ALA B 1 142 ? 3.113 -15.867 -15.312 1 95.12 142 ALA B O 1
ATOM 2449 N N . GLN B 1 143 ? 0.862 -15.984 -15.531 1 95.38 143 GLN B N 1
ATOM 2450 C CA . GLN B 1 143 ? 0.822 -14.922 -16.531 1 95.38 143 GLN B CA 1
ATOM 2451 C C . GLN B 1 143 ? 1.143 -13.562 -15.906 1 95.38 143 GLN B C 1
ATOM 2453 O O . GLN B 1 143 ? 1.503 -12.617 -16.609 1 95.38 143 GLN B O 1
ATOM 2458 N N . THR B 1 144 ? 0.991 -13.398 -14.586 1 96.38 144 THR B N 1
ATOM 2459 C CA . THR B 1 144 ? 1.286 -12.117 -13.945 1 96.38 144 THR B CA 1
ATOM 2460 C C . THR B 1 144 ? 2.791 -11.875 -13.898 1 96.38 144 THR B C 1
ATOM 2462 O O . THR B 1 144 ? 3.236 -10.727 -13.82 1 96.38 144 THR B O 1
ATOM 2465 N N . ILE B 1 145 ? 3.59 -12.898 -13.992 1 93.94 145 ILE B N 1
ATOM 2466 C CA . ILE B 1 145 ? 5.023 -12.812 -13.719 1 93.94 145 ILE B CA 1
ATOM 2467 C C . ILE B 1 145 ? 5.699 -11.977 -14.805 1 93.94 145 ILE B C 1
ATOM 2469 O O . ILE B 1 145 ? 6.398 -11 -14.5 1 93.94 145 ILE B O 1
ATOM 2473 N N . PRO B 1 146 ? 5.426 -12.289 -16.094 1 94.81 146 PRO B N 1
ATOM 2474 C CA . PRO B 1 146 ? 6.039 -11.43 -17.125 1 94.81 146 PRO B CA 1
ATOM 2475 C C . PRO B 1 146 ? 5.543 -9.992 -17.062 1 94.81 146 PRO B C 1
ATOM 2477 O O . PRO B 1 146 ? 6.305 -9.062 -17.328 1 94.81 146 PRO B O 1
ATOM 2480 N N . ALA B 1 147 ? 4.262 -9.766 -16.75 1 96 147 ALA B N 1
ATOM 2481 C CA . ALA B 1 147 ? 3.721 -8.414 -16.625 1 96 147 ALA B CA 1
ATOM 2482 C C . ALA B 1 147 ? 4.383 -7.668 -15.469 1 96 147 ALA B C 1
ATOM 2484 O O . ALA B 1 147 ? 4.727 -6.492 -15.602 1 96 147 ALA B O 1
ATOM 2485 N N . MET B 1 148 ? 4.609 -8.375 -14.367 1 96.5 148 MET B N 1
ATOM 2486 C CA . MET B 1 148 ? 5.277 -7.789 -13.203 1 96.5 148 MET B CA 1
ATOM 2487 C C . MET B 1 148 ? 6.738 -7.477 -13.516 1 96.5 148 MET B C 1
ATOM 2489 O O . MET B 1 148 ? 7.277 -6.48 -13.039 1 96.5 148 MET B O 1
ATOM 2493 N N . ALA B 1 149 ? 7.34 -8.375 -14.266 1 95.44 149 ALA B N 1
ATOM 2494 C CA . ALA B 1 149 ? 8.719 -8.125 -14.68 1 95.44 149 ALA B CA 1
ATOM 2495 C C . ALA B 1 149 ? 8.82 -6.824 -15.477 1 95.44 149 ALA B C 1
ATOM 2497 O O . ALA B 1 149 ? 9.75 -6.039 -15.273 1 95.44 149 ALA B O 1
ATOM 2498 N N . HIS B 1 150 ? 7.836 -6.586 -16.359 1 95.44 150 HIS B N 1
ATOM 2499 C CA . HIS B 1 150 ? 7.812 -5.371 -17.156 1 95.44 150 HIS B CA 1
ATOM 2500 C C . HIS B 1 150 ? 7.598 -4.137 -16.297 1 95.44 150 HIS B C 1
ATOM 2502 O O . HIS B 1 150 ? 8.312 -3.145 -16.422 1 95.44 150 HIS B O 1
ATOM 2508 N N . VAL B 1 151 ? 6.664 -4.215 -15.367 1 96.5 151 VAL B N 1
ATOM 2509 C CA . VAL B 1 151 ? 6.383 -3.104 -14.461 1 96.5 151 VAL B CA 1
ATOM 2510 C C . VAL B 1 151 ? 7.609 -2.818 -13.602 1 96.5 151 VAL B C 1
ATOM 2512 O O . VAL B 1 151 ? 8.023 -1.665 -13.461 1 96.5 151 VAL B O 1
ATOM 2515 N N . GLY B 1 152 ? 8.219 -3.875 -13 1 97 152 GLY B N 1
ATOM 2516 C CA . GLY B 1 152 ? 9.414 -3.723 -12.18 1 97 152 GLY B CA 1
ATOM 2517 C C . GLY B 1 152 ? 10.578 -3.115 -12.938 1 97 152 GLY B C 1
ATOM 2518 O O . GLY B 1 152 ? 11.258 -2.219 -12.43 1 97 152 GLY B O 1
ATOM 2519 N N . ALA B 1 153 ? 10.766 -3.629 -14.188 1 95.69 153 ALA B N 1
ATOM 2520 C CA . ALA B 1 153 ? 11.859 -3.125 -15.008 1 95.69 153 ALA B CA 1
ATOM 2521 C C . ALA B 1 153 ? 11.711 -1.627 -15.266 1 95.69 153 ALA B C 1
ATOM 2523 O O . ALA B 1 153 ? 12.695 -0.885 -15.234 1 95.69 153 ALA B O 1
ATOM 2524 N N . ASP B 1 154 ? 10.508 -1.175 -15.492 1 95.38 154 ASP B N 1
ATOM 2525 C CA . ASP B 1 154 ? 10.258 0.244 -15.727 1 95.38 154 ASP B CA 1
ATOM 2526 C C . ASP B 1 154 ? 10.461 1.056 -14.453 1 95.38 154 ASP B C 1
ATOM 2528 O O . ASP B 1 154 ? 11.164 2.07 -14.461 1 95.38 154 ASP B O 1
ATOM 2532 N N . LEU B 1 155 ? 9.984 0.609 -13.344 1 97 155 LEU B N 1
ATOM 2533 C CA . LEU B 1 155 ? 9.984 1.364 -12.094 1 97 155 LEU B CA 1
ATOM 2534 C C . LEU B 1 155 ? 11.398 1.471 -11.531 1 97 155 LEU B C 1
ATOM 2536 O O . LEU B 1 155 ? 11.758 2.484 -10.922 1 97 155 LEU B O 1
ATOM 2540 N N . PHE B 1 156 ? 12.195 0.459 -11.75 1 97.38 156 PHE B N 1
ATOM 2541 C CA . PHE B 1 156 ? 13.516 0.442 -11.141 1 97.38 156 PHE B CA 1
ATOM 2542 C C . PHE B 1 156 ? 14.594 0.742 -12.172 1 97.38 156 PHE B C 1
ATOM 2544 O O . PHE B 1 156 ? 15.781 0.531 -11.914 1 97.38 156 PHE B O 1
ATOM 2551 N N . LYS B 1 157 ? 14.078 1.173 -13.289 1 95.19 157 LYS B N 1
ATOM 2552 C CA . LYS B 1 157 ? 15.031 1.562 -14.32 1 95.19 157 LYS B CA 1
ATOM 2553 C C . LYS B 1 157 ? 15.992 2.633 -13.812 1 95.19 157 LYS B C 1
ATOM 2555 O O . LYS B 1 157 ? 15.57 3.621 -13.211 1 95.19 157 LYS B O 1
ATOM 2560 N N . GLY B 1 158 ? 17.281 2.408 -13.945 1 95.19 158 GLY B N 1
ATOM 2561 C CA . GLY B 1 158 ? 18.281 3.398 -13.586 1 95.19 158 GLY B CA 1
ATOM 2562 C C . GLY B 1 158 ? 18.719 3.311 -12.133 1 95.19 158 GLY B C 1
ATOM 2563 O O . GLY B 1 158 ? 19.625 4.023 -11.711 1 95.19 158 GLY B O 1
ATOM 2564 N N . VAL B 1 159 ? 18.062 2.529 -11.344 1 97.5 159 VAL B N 1
ATOM 2565 C CA . VAL B 1 159 ? 18.484 2.326 -9.961 1 97.5 159 VAL B CA 1
ATOM 2566 C C . VAL B 1 159 ? 19.719 1.428 -9.922 1 97.5 159 VAL B C 1
ATOM 2568 O O . VAL B 1 159 ? 19.703 0.311 -10.445 1 97.5 159 VAL B O 1
ATOM 2571 N N . PRO B 1 160 ? 20.797 1.883 -9.391 1 97.44 160 PRO B N 1
ATOM 2572 C CA . PRO B 1 160 ? 22.016 1.072 -9.32 1 97.44 160 PRO B CA 1
ATOM 2573 C C . PRO B 1 160 ? 21.812 -0.246 -8.578 1 97.44 160 PRO B C 1
ATOM 2575 O O . PRO B 1 160 ? 21.031 -0.306 -7.629 1 97.44 160 PRO B O 1
ATOM 2578 N N . GLN B 1 161 ? 22.578 -1.271 -8.961 1 96.62 161 GLN B N 1
ATOM 2579 C CA . GLN B 1 161 ? 22.469 -2.602 -8.375 1 96.62 161 GLN B CA 1
ATOM 2580 C C . GLN B 1 161 ? 22.688 -2.555 -6.863 1 96.62 161 GLN B C 1
ATOM 2582 O O . GLN B 1 161 ? 22 -3.252 -6.109 1 96.62 161 GLN B O 1
ATOM 2587 N N . ARG B 1 162 ? 23.562 -1.706 -6.414 1 97.12 162 ARG B N 1
ATOM 2588 C CA . ARG B 1 162 ? 23.844 -1.577 -4.988 1 97.12 162 ARG B CA 1
ATOM 2589 C C . ARG B 1 162 ? 22.609 -1.079 -4.234 1 97.12 162 ARG B C 1
ATOM 2591 O O . ARG B 1 162 ? 22.312 -1.57 -3.145 1 97.12 162 ARG B O 1
ATOM 2598 N N . ASP B 1 163 ? 21.875 -0.12 -4.801 1 98.12 163 ASP B N 1
ATOM 2599 C CA . ASP B 1 163 ? 20.672 0.42 -4.172 1 98.12 163 ASP B CA 1
ATOM 2600 C C . ASP B 1 163 ? 19.531 -0.595 -4.203 1 98.12 163 ASP B C 1
ATOM 2602 O O . ASP B 1 163 ? 18.734 -0.678 -3.26 1 98.12 163 ASP B O 1
ATOM 2606 N N . ARG B 1 164 ? 19.484 -1.377 -5.281 1 97.69 164 ARG B N 1
ATOM 2607 C CA . ARG B 1 164 ? 18.5 -2.438 -5.375 1 97.69 164 ARG B CA 1
ATOM 2608 C C . ARG B 1 164 ? 18.688 -3.471 -4.27 1 97.69 164 ARG B C 1
ATOM 2610 O O . ARG B 1 164 ? 17.719 -3.883 -3.619 1 97.69 164 ARG B O 1
ATOM 2617 N N . GLU B 1 165 ? 19.922 -3.848 -4.074 1 97.44 165 GLU B N 1
ATOM 2618 C CA . GLU B 1 165 ? 20.234 -4.836 -3.045 1 97.44 165 GLU B CA 1
ATOM 2619 C C . GLU B 1 165 ? 19.938 -4.293 -1.651 1 97.44 165 GLU B C 1
ATOM 2621 O O . GLU B 1 165 ? 19.406 -5.012 -0.803 1 97.44 165 GLU B O 1
ATOM 2626 N N . ALA B 1 166 ? 20.297 -3.043 -1.408 1 98.06 166 ALA B N 1
ATOM 2627 C CA . ALA B 1 166 ? 20 -2.412 -0.128 1 98.06 166 ALA B CA 1
ATOM 2628 C C . ALA B 1 166 ? 18.484 -2.352 0.102 1 98.06 166 ALA B C 1
ATOM 2630 O O . ALA B 1 166 ? 18.016 -2.586 1.216 1 98.06 166 ALA B O 1
ATOM 2631 N N . PHE B 1 167 ? 17.75 -2.031 -0.985 1 98.31 167 PHE B N 1
ATOM 2632 C CA . PHE B 1 167 ? 16.281 -1.999 -0.904 1 98.31 167 PHE B CA 1
ATOM 2633 C C . PHE B 1 167 ? 15.742 -3.35 -0.461 1 98.31 167 PHE B C 1
ATOM 2635 O O . PHE B 1 167 ? 14.875 -3.418 0.417 1 98.31 167 PHE B O 1
ATOM 2642 N N . ARG B 1 168 ? 16.234 -4.395 -1.021 1 97.94 168 ARG B N 1
ATOM 2643 C CA . ARG B 1 168 ? 15.773 -5.734 -0.672 1 97.94 168 ARG B CA 1
ATOM 2644 C C . ARG B 1 168 ? 16.094 -6.062 0.78 1 97.94 168 ARG B C 1
ATOM 2646 O O . ARG B 1 168 ? 15.297 -6.684 1.478 1 97.94 168 ARG B O 1
ATOM 2653 N N . ARG B 1 169 ? 17.297 -5.645 1.273 1 98.06 169 ARG B N 1
ATOM 2654 C CA . ARG B 1 169 ? 17.656 -5.875 2.666 1 98.06 169 ARG B CA 1
ATOM 2655 C C . ARG B 1 169 ? 16.719 -5.125 3.611 1 98.06 169 ARG B C 1
ATOM 2657 O O . ARG B 1 169 ? 16.281 -5.676 4.621 1 98.06 169 ARG B O 1
ATOM 2664 N N . VAL B 1 170 ? 16.438 -3.889 3.26 1 98.38 170 VAL B N 1
ATOM 2665 C CA . VAL B 1 170 ? 15.547 -3.078 4.082 1 98.38 170 VAL B CA 1
ATOM 2666 C C . VAL B 1 170 ? 14.148 -3.699 4.105 1 98.38 170 VAL B C 1
ATOM 2668 O O . VAL B 1 170 ? 13.531 -3.811 5.164 1 98.38 170 VAL B O 1
ATOM 2671 N N . ALA B 1 171 ? 13.664 -4.086 2.9 1 97.88 171 ALA B N 1
ATOM 2672 C CA . ALA B 1 171 ? 12.344 -4.707 2.812 1 97.88 171 ALA B CA 1
ATOM 2673 C C . ALA B 1 171 ? 12.266 -5.949 3.691 1 97.88 171 ALA B C 1
ATOM 2675 O O . ALA B 1 171 ? 11.297 -6.125 4.438 1 97.88 171 ALA B O 1
ATOM 2676 N N . ALA B 1 172 ? 13.305 -6.766 3.604 1 96.88 172 ALA B N 1
ATOM 2677 C CA . ALA B 1 172 ? 13.328 -7.988 4.406 1 96.88 172 ALA B CA 1
ATOM 2678 C C . ALA B 1 172 ? 13.289 -7.664 5.895 1 96.88 172 ALA B C 1
ATOM 2680 O O . ALA B 1 172 ? 12.531 -8.289 6.648 1 96.88 172 ALA B O 1
ATOM 2681 N N . SER B 1 173 ? 14.055 -6.707 6.352 1 97.56 173 SER B N 1
ATOM 2682 C CA . SER B 1 173 ? 14.117 -6.328 7.758 1 97.56 173 SER B CA 1
ATOM 2683 C C . SER B 1 173 ? 12.789 -5.746 8.234 1 97.56 173 SER B C 1
ATOM 2685 O O . SER B 1 173 ? 12.289 -6.117 9.297 1 97.56 173 SER B O 1
ATOM 2687 N N . VAL B 1 174 ? 12.188 -4.852 7.438 1 97.56 174 VAL B N 1
ATOM 2688 C CA . VAL B 1 174 ? 10.953 -4.172 7.805 1 97.56 174 VAL B CA 1
ATOM 2689 C C . VAL B 1 174 ? 9.797 -5.176 7.836 1 97.56 174 VAL B C 1
ATOM 2691 O O . VAL B 1 174 ? 8.984 -5.164 8.758 1 97.56 174 VAL B O 1
ATOM 2694 N N . LEU B 1 175 ? 9.75 -6.055 6.848 1 95.38 175 LEU B N 1
ATOM 2695 C CA . LEU B 1 175 ? 8.688 -7.051 6.781 1 95.38 175 LEU B CA 1
ATOM 2696 C C . LEU B 1 175 ? 8.781 -8.023 7.953 1 95.38 175 LEU B C 1
ATOM 2698 O O . LEU B 1 175 ? 7.762 -8.461 8.492 1 95.38 175 LEU B O 1
ATOM 2702 N N . ALA B 1 176 ? 10.008 -8.344 8.367 1 94.56 176 ALA B N 1
ATOM 2703 C CA . ALA B 1 176 ? 10.195 -9.203 9.539 1 94.56 176 ALA B CA 1
ATOM 2704 C C . ALA B 1 176 ? 9.664 -8.531 10.797 1 94.56 176 ALA B C 1
ATOM 2706 O O . ALA B 1 176 ? 9.086 -9.203 11.664 1 94.56 176 ALA B O 1
ATOM 2707 N N . ARG B 1 177 ? 9.828 -7.23 10.867 1 94 177 ARG B N 1
ATOM 2708 C CA . ARG B 1 177 ? 9.336 -6.484 12.023 1 94 177 ARG B CA 1
ATOM 2709 C C . ARG B 1 177 ? 7.812 -6.387 12 1 94 177 ARG B C 1
ATOM 2711 O O . ARG B 1 177 ? 7.164 -6.461 13.047 1 94 177 ARG B O 1
ATOM 2718 N N . ILE B 1 178 ? 7.246 -6.188 10.828 1 92.12 178 ILE B N 1
ATOM 2719 C CA . ILE B 1 178 ? 5.797 -6.082 10.703 1 92.12 178 ILE B CA 1
ATOM 2720 C C . ILE B 1 178 ? 5.145 -7.398 11.125 1 92.12 178 ILE B C 1
ATOM 2722 O O . ILE B 1 178 ? 4.105 -7.398 11.789 1 92.12 178 ILE B O 1
ATOM 2726 N N . GLY B 1 179 ? 5.602 -8.555 10.539 1 81.38 179 GLY B N 1
ATOM 2727 C CA . GLY B 1 179 ? 5.102 -9.844 10.977 1 81.38 179 GLY B CA 1
ATOM 2728 C C . GLY B 1 179 ? 5.098 -10.008 12.484 1 81.38 179 GLY B C 1
ATOM 2729 O O . GLY B 1 179 ? 4.227 -10.68 13.031 1 81.38 179 GLY B O 1
ATOM 2730 N N . ARG B 1 180 ? 5.98 -9.352 13.227 1 68.44 180 ARG B N 1
ATOM 2731 C CA . ARG B 1 180 ? 6.039 -9.367 14.68 1 68.44 180 ARG B CA 1
ATOM 2732 C C . ARG B 1 180 ? 5.043 -8.375 15.281 1 68.44 180 ARG B C 1
ATOM 2734 O O . ARG B 1 180 ? 4.684 -8.477 16.453 1 68.44 180 ARG B O 1
ATOM 2741 N N . TRP B 1 181 ? 4.742 -7.395 14.562 1 55.31 181 TRP B N 1
ATOM 2742 C CA . TRP B 1 181 ? 3.908 -6.305 15.062 1 55.31 181 TRP B CA 1
ATOM 2743 C C . TRP B 1 181 ? 2.496 -6.797 15.359 1 55.31 181 TRP B C 1
ATOM 2745 O O . TRP B 1 181 ? 1.883 -6.379 16.344 1 55.31 181 TRP B O 1
ATOM 2755 N N . GLY B 1 182 ? 1.939 -7.773 14.602 1 50.53 182 GLY B N 1
ATOM 2756 C CA . GLY B 1 182 ? 0.615 -8.297 14.891 1 50.53 182 GLY B CA 1
ATOM 2757 C C . GLY B 1 182 ? 0.612 -9.328 16 1 50.53 182 GLY B C 1
ATOM 2758 O O . GLY B 1 182 ? -0.435 -9.891 16.344 1 50.53 182 GLY B O 1
ATOM 2759 N N . GLY B 1 183 ? 1.759 -9.82 16.375 1 44.28 183 GLY B N 1
ATOM 2760 C CA . GLY B 1 183 ? 1.767 -10.734 17.5 1 44.28 183 GLY B CA 1
ATOM 2761 C C . GLY B 1 183 ? 1.782 -10.031 18.844 1 44.28 183 GLY B C 1
ATOM 2762 O O . GLY B 1 183 ? 2.105 -8.844 18.922 1 44.28 183 GLY B O 1
#